Protein AF-A0A6H0Y3T0-F1 (afdb_monomer)

Mean predicted aligned error: 6.56 Å

pLDDT: mean 87.72, std 12.82, range [48.19,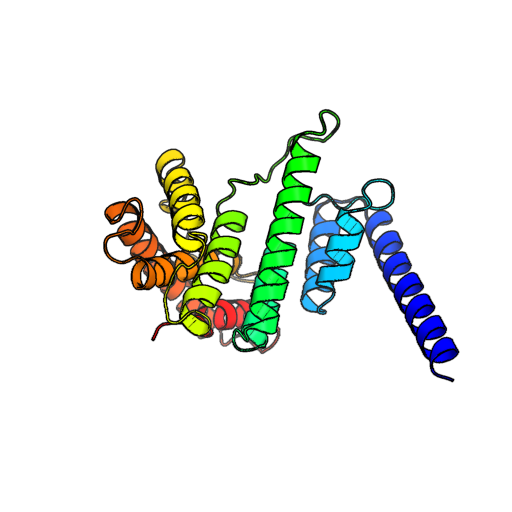 98.62]

InterPro domains:
  IPR059549 Mitochondrial ribosomal protein mS27 [PF28374] (29-244)

Foldseek 3Di:
DVVVVVVVVVVVVVVVLLVLLVVQVVPLDLVVNLVSLLVCLVVVNLVSLLVLLVCVVRHVDHCLPPSNVLSSLLSLQVQCLVVLNDLVSLVVSLVVLVSSLVSQVVLVVPPPDDPGPDHSLDLQSLLSNLLSQLSCCVPPVVLENPPCSNQVSQQSNLVSCVVPVCLVVQDLAQDPDDARSSLSRLLSNLLSLLSSCSSCVVPRPPVVSSVVSNVSSVVSLVSHLVVLVVVVDDPPGNSVSSNSSNVSRDDD

Sequence (252 aa):
MAAVVAAKEVAAKSTKLQVLIDTLNYWSRPARIDQHVRKAVEQGQLDDVITCIHQPKRSTISIASQGVLKHTLRGLRTYPQRQKWSETSVNKALERSRTIATLLQAQQQDRKSKPIKADTESPELLGTYLELAAVNAYKHQDGKDVDRKVESAAARLLSGFEREGHWMKVEWQAPEAGQVDVVLEHVPAWHGLSLAQKILGKQMPQPELARNVIATYDTGLRQVIDQVKAKQPKEGSYGFEAVRAYDDCIRD

Nearest PDB structures (foldseek):
  6ywy-assembly1_WW  TM=6.327E-01  e=4.103E-04  Neurospora crassa
  6yxx-assembly1_EN  TM=3.058E-01  e=1.217E-01  Trypanosoma brucei brucei
  6k7p-assembly1_A-2  TM=2.222E-01  e=2.286E+00  Homo sapiens
  3cwg-assembly2_B  TM=2.857E-01  e=4.758E+00  unclassified

Organism: NCBI:txid286661

Structure (mmCIF, N/CA/C/O backbone):
data_AF-A0A6H0Y3T0-F1
#
_entry.id   AF-A0A6H0Y3T0-F1
#
loop_
_atom_site.group_PDB
_atom_site.id
_atom_site.type_symbol
_atom_site.label_atom_id
_atom_site.label_alt_id
_atom_site.label_comp_id
_atom_site.label_asym_id
_atom_site.label_entity_id
_atom_site.label_seq_id
_atom_site.pdbx_PDB_ins_code
_atom_site.Cartn_x
_atom_site.Cartn_y
_atom_site.Cartn_z
_atom_site.occupancy
_atom_site.B_iso_or_equiv
_atom_site.auth_seq_id
_atom_site.auth_comp_id
_atom_site.auth_asym_id
_atom_site.auth_atom_id
_atom_site.pdbx_PDB_model_num
ATOM 1 N N . MET A 1 1 ? 30.342 -23.228 15.573 1.00 55.19 1 MET A N 1
ATOM 2 C CA . MET A 1 1 ? 29.672 -23.374 14.256 1.00 55.19 1 MET A CA 1
ATOM 3 C C . MET A 1 1 ? 28.677 -22.251 13.956 1.00 55.19 1 MET A C 1
ATOM 5 O O . MET A 1 1 ? 28.815 -21.657 12.897 1.00 55.19 1 MET A O 1
ATOM 9 N N . ALA A 1 2 ? 27.755 -21.887 14.858 1.00 53.19 2 ALA A N 1
ATOM 10 C CA . ALA A 1 2 ? 26.759 -20.826 14.612 1.00 53.19 2 ALA A CA 1
ATOM 11 C C . ALA A 1 2 ? 27.352 -19.451 14.220 1.00 53.19 2 ALA A C 1
ATOM 13 O O . ALA A 1 2 ? 26.885 -18.831 13.271 1.00 53.19 2 ALA A O 1
ATOM 14 N N . ALA A 1 3 ? 28.439 -19.012 14.868 1.00 50.81 3 ALA A N 1
ATOM 15 C CA . ALA A 1 3 ? 29.091 -17.731 14.560 1.00 50.81 3 ALA A CA 1
ATOM 16 C C . ALA A 1 3 ? 29.732 -17.675 13.155 1.00 50.81 3 ALA A C 1
ATOM 18 O O . ALA A 1 3 ? 29.707 -16.639 12.500 1.00 50.81 3 ALA A O 1
ATOM 19 N N . VAL A 1 4 ? 30.264 -18.799 12.660 1.00 55.72 4 VAL A N 1
ATOM 20 C CA . VAL A 1 4 ? 30.878 -18.890 11.320 1.00 55.72 4 VAL A CA 1
ATOM 21 C C . VAL A 1 4 ? 29.806 -18.920 10.228 1.00 55.72 4 VAL A C 1
ATOM 23 O O . VAL A 1 4 ? 29.997 -18.347 9.158 1.00 55.72 4 VAL A O 1
ATOM 26 N N . VAL A 1 5 ? 28.663 -19.554 10.505 1.00 60.03 5 VAL A N 1
ATOM 27 C CA . VAL A 1 5 ? 27.496 -19.549 9.610 1.00 60.03 5 VAL A CA 1
ATOM 28 C C . VAL A 1 5 ? 26.903 -18.141 9.524 1.00 60.03 5 VAL A C 1
ATOM 30 O O . VAL A 1 5 ? 26.735 -17.632 8.420 1.00 60.03 5 VAL A O 1
ATOM 33 N N . ALA A 1 6 ? 26.711 -17.469 10.663 1.00 49.31 6 ALA A N 1
ATOM 34 C CA . ALA A 1 6 ? 26.239 -16.086 10.705 1.00 49.31 6 ALA A CA 1
ATOM 35 C C . ALA A 1 6 ? 27.187 -15.124 9.963 1.00 49.31 6 ALA A C 1
ATOM 37 O O . ALA A 1 6 ? 26.735 -14.301 9.173 1.00 49.31 6 ALA A O 1
ATOM 38 N N . ALA A 1 7 ? 28.507 -15.265 10.136 1.00 48.19 7 ALA A N 1
ATOM 39 C CA . ALA A 1 7 ? 29.491 -14.435 9.439 1.00 48.19 7 ALA A CA 1
ATOM 40 C C . ALA A 1 7 ? 29.475 -14.638 7.912 1.00 48.19 7 ALA A C 1
ATOM 42 O O . ALA A 1 7 ? 29.547 -13.666 7.159 1.00 48.19 7 ALA A O 1
ATOM 43 N N . LYS A 1 8 ? 29.329 -15.884 7.438 1.00 51.56 8 LYS A N 1
ATOM 44 C CA . LYS A 1 8 ? 29.189 -16.183 6.001 1.00 51.56 8 LYS A CA 1
ATOM 45 C C . LYS A 1 8 ? 27.888 -15.627 5.422 1.00 51.56 8 LYS A C 1
ATOM 47 O O . LYS A 1 8 ? 27.893 -15.108 4.308 1.00 51.56 8 LYS A O 1
ATOM 52 N N . GLU A 1 9 ? 26.795 -15.694 6.175 1.00 50.91 9 GLU A N 1
ATOM 53 C CA . GLU A 1 9 ? 25.496 -15.164 5.753 1.00 50.91 9 GLU A CA 1
ATOM 54 C C . GLU A 1 9 ? 25.498 -13.627 5.678 1.00 50.91 9 GLU A C 1
ATOM 56 O O . GLU A 1 9 ? 24.962 -13.046 4.733 1.00 50.91 9 GLU A O 1
ATOM 61 N N . VAL A 1 10 ? 26.166 -12.960 6.626 1.00 59.41 10 VAL A N 1
ATOM 62 C CA . VAL A 1 10 ? 26.376 -11.503 6.616 1.00 59.41 10 VAL A CA 1
ATOM 63 C C . VAL A 1 10 ? 27.253 -11.078 5.435 1.00 59.41 10 VAL A C 1
ATOM 65 O O . VAL A 1 10 ? 26.909 -10.127 4.733 1.00 59.41 10 VAL A O 1
ATOM 68 N N . ALA A 1 11 ? 28.345 -11.799 5.165 1.00 49.06 11 ALA A N 1
ATOM 69 C CA . ALA A 1 11 ? 29.214 -11.519 4.023 1.00 49.06 11 ALA A CA 1
ATOM 70 C C . ALA A 1 11 ? 28.470 -11.675 2.685 1.00 49.06 11 ALA A C 1
ATOM 72 O O . ALA A 1 11 ? 28.535 -10.783 1.844 1.00 49.06 11 ALA A O 1
ATOM 73 N N . ALA A 1 12 ? 27.685 -12.745 2.518 1.00 60.12 12 ALA A N 1
ATOM 74 C CA . ALA A 1 12 ? 26.890 -12.973 1.311 1.00 60.12 12 ALA A CA 1
ATOM 75 C C . ALA A 1 12 ? 25.807 -11.897 1.097 1.00 60.12 12 ALA A C 1
ATOM 77 O O . ALA A 1 12 ? 25.620 -11.423 -0.026 1.00 60.12 12 ALA A O 1
ATOM 78 N N . LYS A 1 13 ? 25.124 -11.465 2.169 1.00 62.09 13 LYS A N 1
ATOM 79 C CA . LYS A 1 13 ? 24.162 -10.347 2.122 1.00 62.09 13 LYS A CA 1
ATOM 80 C C . LYS A 1 13 ? 24.843 -9.033 1.728 1.00 62.09 13 LYS A C 1
ATOM 82 O O . LYS A 1 13 ? 24.326 -8.319 0.872 1.00 62.09 13 LYS A O 1
ATOM 87 N N . SER A 1 14 ? 26.022 -8.755 2.287 1.00 67.50 14 SER A N 1
ATOM 88 C CA . SER A 1 14 ? 26.827 -7.571 1.957 1.00 67.50 14 SER A CA 1
ATOM 89 C C . SER A 1 14 ? 27.240 -7.550 0.480 1.00 67.50 14 SER A C 1
ATOM 91 O O . SER A 1 14 ? 27.043 -6.546 -0.204 1.00 67.50 14 SER A O 1
ATOM 93 N N . THR A 1 15 ? 27.710 -8.680 -0.061 1.00 76.50 15 THR A N 1
ATOM 94 C CA . THR A 1 15 ? 28.051 -8.803 -1.486 1.00 76.50 15 THR A CA 1
ATOM 95 C C . THR A 1 15 ? 26.830 -8.594 -2.382 1.00 76.50 15 THR A C 1
ATOM 97 O O . THR A 1 15 ? 26.919 -7.872 -3.370 1.00 76.50 15 THR A O 1
ATOM 100 N N . LYS A 1 16 ? 25.668 -9.162 -2.034 1.00 74.62 16 LYS A N 1
ATOM 101 C CA . LYS A 1 16 ? 24.440 -9.012 -2.833 1.00 74.62 16 LYS A CA 1
ATOM 102 C C . LYS A 1 16 ? 23.936 -7.565 -2.866 1.00 74.62 16 LYS A C 1
ATOM 104 O O . LYS A 1 16 ? 23.549 -7.081 -3.929 1.00 74.62 16 LYS A O 1
ATOM 109 N N . LEU A 1 17 ? 23.975 -6.872 -1.726 1.00 73.31 17 LEU A N 1
ATOM 110 C CA . LEU A 1 17 ? 23.617 -5.456 -1.635 1.00 73.31 17 LEU A CA 1
ATOM 111 C C . LEU A 1 17 ? 24.583 -4.584 -2.446 1.00 73.31 17 LEU A C 1
ATOM 113 O O . LEU A 1 17 ? 24.137 -3.698 -3.170 1.00 73.31 17 LEU A O 1
ATOM 117 N N . GLN A 1 18 ? 25.888 -4.864 -2.383 1.00 74.19 18 GLN A N 1
ATOM 118 C CA . GLN A 1 18 ? 26.885 -4.132 -3.164 1.00 74.19 18 GLN A CA 1
ATOM 119 C C . GLN A 1 18 ? 26.672 -4.317 -4.672 1.00 74.19 18 GLN A C 1
ATOM 121 O O . GLN A 1 18 ? 26.651 -3.336 -5.406 1.00 74.19 18 GLN A O 1
ATOM 126 N N . VAL A 1 19 ? 26.401 -5.546 -5.127 1.00 75.31 19 VAL A N 1
ATOM 127 C CA . VAL A 1 19 ? 26.071 -5.833 -6.536 1.00 75.31 19 VAL A CA 1
ATOM 128 C C . VAL A 1 19 ? 24.821 -5.070 -6.983 1.00 75.31 19 VAL A C 1
ATOM 130 O O . VAL A 1 19 ? 24.790 -4.534 -8.093 1.00 75.31 19 VAL A O 1
ATOM 133 N N . LEU A 1 20 ? 23.794 -4.992 -6.129 1.00 70.50 20 LEU A N 1
ATOM 134 C CA . LEU A 1 20 ? 22.593 -4.209 -6.411 1.00 70.50 20 LEU A CA 1
ATOM 135 C C . LEU A 1 20 ? 22.942 -2.720 -6.561 1.00 70.50 20 LEU A C 1
ATOM 137 O O . LEU A 1 20 ? 22.564 -2.116 -7.562 1.00 70.50 20 LEU A O 1
ATOM 141 N N . ILE A 1 21 ? 23.701 -2.150 -5.620 1.00 72.12 21 ILE A N 1
ATOM 142 C CA . ILE A 1 21 ? 24.157 -0.751 -5.653 1.00 72.12 21 ILE 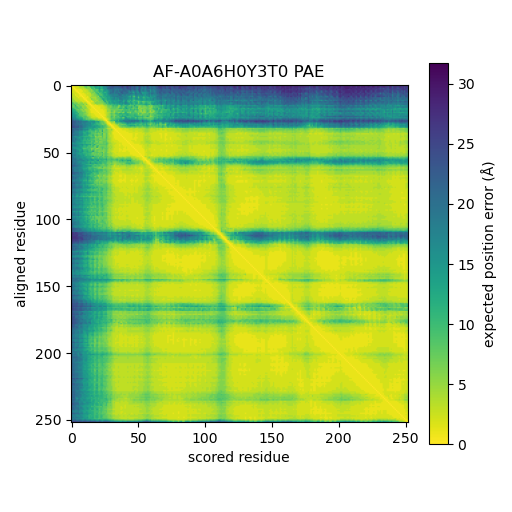A CA 1
ATOM 143 C C . ILE A 1 21 ? 24.965 -0.455 -6.924 1.00 72.12 21 ILE A C 1
ATOM 145 O O . ILE A 1 21 ? 24.667 0.511 -7.626 1.00 72.12 21 ILE A O 1
ATOM 149 N N . ASP A 1 22 ? 25.943 -1.297 -7.256 1.00 73.31 22 ASP A N 1
ATOM 150 C CA . ASP A 1 22 ? 26.811 -1.113 -8.422 1.00 73.31 22 ASP A CA 1
ATOM 151 C C . ASP A 1 22 ? 26.009 -1.187 -9.726 1.00 73.31 22 ASP A C 1
ATOM 153 O O . ASP A 1 22 ? 26.170 -0.344 -10.611 1.00 73.31 22 ASP A O 1
ATOM 157 N N . THR A 1 23 ? 25.073 -2.139 -9.813 1.00 67.75 23 THR A N 1
ATOM 158 C CA . THR A 1 23 ? 24.158 -2.261 -10.955 1.00 67.75 23 THR A CA 1
ATOM 159 C C . THR A 1 23 ? 23.307 -1.002 -11.100 1.00 67.75 23 THR A C 1
ATOM 161 O O . THR A 1 23 ? 23.196 -0.453 -12.192 1.00 67.75 23 THR A O 1
ATOM 164 N N . LEU A 1 24 ? 22.724 -0.505 -10.010 1.00 66.25 24 LEU A N 1
ATOM 165 C CA . LEU A 1 24 ? 21.867 0.681 -10.034 1.00 66.25 24 LEU A CA 1
ATOM 166 C C . LEU A 1 24 ? 22.638 1.950 -10.414 1.00 66.25 24 LEU A C 1
ATOM 168 O O . LEU A 1 24 ? 22.141 2.757 -11.196 1.00 66.25 24 LEU A O 1
ATOM 172 N N . ASN A 1 25 ? 23.862 2.107 -9.908 1.00 67.69 25 ASN A N 1
ATOM 173 C CA . ASN A 1 25 ? 24.706 3.267 -10.185 1.00 67.69 25 ASN A CA 1
ATOM 174 C C . ASN A 1 25 ? 25.255 3.288 -11.613 1.00 67.69 25 ASN A C 1
ATOM 176 O O . ASN A 1 25 ? 25.376 4.362 -12.203 1.00 67.69 25 ASN A O 1
ATOM 180 N N . TYR A 1 26 ? 25.561 2.121 -12.186 1.00 61.47 26 TYR A N 1
ATOM 181 C CA . TYR A 1 26 ? 26.040 2.012 -13.564 1.00 61.47 26 TYR A CA 1
ATOM 182 C C . TYR A 1 26 ? 24.995 2.509 -14.584 1.00 61.47 26 TYR A C 1
ATOM 184 O O . TYR A 1 26 ? 25.339 3.033 -15.645 1.00 61.47 26 TYR A O 1
ATOM 192 N N . TRP A 1 27 ? 23.702 2.424 -14.255 1.00 54.06 27 TRP A N 1
ATOM 193 C CA . TRP A 1 27 ? 22.603 2.817 -15.136 1.00 54.06 27 TRP A CA 1
ATOM 194 C C . TRP A 1 27 ? 21.937 4.127 -14.686 1.00 54.06 27 TRP A C 1
ATOM 196 O O . TRP A 1 27 ? 20.775 4.149 -14.297 1.00 54.06 27 TRP A O 1
ATOM 206 N N . SER A 1 28 ? 22.638 5.253 -14.831 1.00 57.25 28 SER A N 1
ATOM 207 C CA . SER A 1 28 ? 22.212 6.604 -14.403 1.00 57.25 28 SER A CA 1
ATOM 208 C C . SER A 1 28 ? 20.956 7.197 -15.083 1.00 57.25 28 SER A C 1
ATOM 210 O O . SER A 1 28 ? 20.621 8.364 -14.864 1.00 57.25 28 SER A O 1
ATOM 212 N N . ARG A 1 29 ? 20.225 6.433 -15.911 1.00 63.41 29 ARG A N 1
ATOM 213 C CA . ARG A 1 29 ? 18.970 6.891 -16.535 1.00 63.41 29 ARG A CA 1
ATOM 214 C C . ARG A 1 29 ? 17.773 6.566 -15.624 1.00 63.41 29 ARG A C 1
ATOM 216 O O . ARG A 1 29 ? 17.563 5.384 -15.353 1.00 63.41 29 ARG A O 1
ATOM 223 N N . PRO A 1 30 ? 16.921 7.543 -15.250 1.00 60.97 30 PRO A N 1
ATOM 224 C CA . PRO A 1 30 ? 15.793 7.336 -14.329 1.00 60.97 30 PRO A CA 1
ATOM 225 C C . PRO A 1 30 ? 14.871 6.162 -14.696 1.00 60.97 30 PRO A C 1
ATOM 227 O O . PRO A 1 30 ? 14.608 5.302 -13.864 1.00 60.97 30 PRO A O 1
ATOM 230 N N . ALA A 1 31 ? 14.494 6.042 -15.975 1.00 63.81 31 ALA A N 1
ATOM 231 C CA . ALA A 1 31 ? 13.644 4.948 -16.456 1.00 63.81 31 ALA A CA 1
ATOM 232 C C . ALA A 1 31 ? 14.266 3.549 -16.272 1.00 63.81 31 ALA A C 1
ATOM 234 O O . ALA A 1 31 ? 13.550 2.553 -16.196 1.00 63.81 31 ALA A O 1
ATOM 235 N N . ARG A 1 32 ? 15.602 3.447 -16.205 1.00 77.19 32 ARG A N 1
ATOM 236 C CA . ARG A 1 32 ? 16.282 2.181 -15.904 1.00 77.19 32 ARG A CA 1
ATOM 237 C C . ARG A 1 32 ? 16.286 1.907 -14.404 1.00 77.19 32 ARG A C 1
ATOM 239 O O . ARG A 1 32 ? 16.095 0.755 -14.035 1.00 77.19 32 ARG A O 1
ATOM 246 N N . ILE A 1 33 ? 16.430 2.924 -13.555 1.00 81.56 33 ILE A N 1
ATOM 247 C CA . ILE A 1 33 ? 16.375 2.770 -12.092 1.00 81.56 33 ILE A CA 1
ATOM 248 C C . ILE A 1 33 ? 15.009 2.222 -11.660 1.00 81.56 33 ILE A C 1
ATOM 250 O O . ILE A 1 33 ? 14.961 1.212 -10.959 1.00 81.56 33 ILE A O 1
ATOM 254 N N . ASP A 1 34 ? 13.913 2.801 -12.157 1.00 84.38 34 ASP A N 1
ATOM 255 C CA . ASP A 1 34 ? 12.551 2.359 -11.821 1.00 84.38 34 ASP A CA 1
ATOM 256 C C . ASP A 1 34 ? 12.333 0.872 -12.169 1.00 84.38 34 ASP A C 1
ATOM 258 O O . ASP A 1 34 ? 11.816 0.096 -11.364 1.00 84.38 34 ASP A O 1
ATOM 262 N N . GLN A 1 35 ? 12.816 0.429 -13.337 1.00 84.50 35 GLN A N 1
ATOM 263 C CA . GLN A 1 35 ? 12.732 -0.975 -13.752 1.00 84.50 35 GLN A CA 1
ATOM 264 C C . GLN A 1 35 ? 13.517 -1.925 -12.840 1.00 84.50 35 GLN A C 1
ATOM 266 O O . GLN A 1 35 ? 13.065 -3.047 -12.607 1.00 84.50 35 GLN A O 1
ATOM 271 N N . HIS A 1 36 ? 14.685 -1.512 -12.342 1.00 85.62 36 HIS A N 1
ATOM 272 C CA . HIS A 1 36 ? 15.478 -2.334 -11.425 1.00 85.62 36 HIS A CA 1
ATOM 273 C C . HIS A 1 36 ? 14.830 -2.400 -10.045 1.00 85.62 36 HIS A C 1
ATOM 275 O O . HIS A 1 36 ? 14.735 -3.490 -9.486 1.00 85.62 36 HIS A O 1
ATOM 281 N N . VAL A 1 37 ? 14.312 -1.275 -9.539 1.00 90.25 37 VAL A N 1
ATOM 282 C CA . VAL A 1 37 ? 13.535 -1.244 -8.293 1.00 90.25 37 VAL A CA 1
ATOM 283 C C . VAL A 1 37 ? 12.335 -2.180 -8.398 1.00 90.25 37 VAL A C 1
ATOM 285 O O . VAL A 1 37 ? 12.144 -3.023 -7.526 1.00 90.25 37 VAL A O 1
ATOM 288 N N . ARG A 1 38 ? 11.579 -2.115 -9.500 1.00 90.12 38 ARG A N 1
ATOM 289 C CA . ARG A 1 38 ? 10.461 -3.030 -9.746 1.00 90.12 38 ARG A CA 1
ATOM 290 C C . ARG A 1 38 ? 10.892 -4.495 -9.709 1.00 90.12 38 ARG A C 1
ATOM 292 O O . ARG A 1 38 ? 10.282 -5.278 -8.990 1.00 90.12 38 ARG A O 1
ATOM 299 N N . LYS A 1 39 ? 11.939 -4.865 -10.455 1.00 89.69 39 LYS A N 1
ATOM 300 C CA . LYS A 1 39 ? 12.444 -6.249 -10.496 1.00 89.69 39 LYS A CA 1
ATOM 301 C C . LYS A 1 39 ? 12.912 -6.730 -9.121 1.00 89.69 39 LYS A C 1
ATOM 303 O O . LYS A 1 39 ? 12.582 -7.843 -8.728 1.00 89.69 39 LYS A O 1
ATOM 308 N N . ALA A 1 40 ? 13.638 -5.895 -8.379 1.00 90.06 40 ALA A N 1
ATOM 309 C CA . ALA A 1 40 ? 14.092 -6.214 -7.028 1.00 90.06 40 ALA A CA 1
ATOM 310 C C . ALA A 1 40 ? 12.900 -6.438 -6.081 1.00 90.06 40 ALA A C 1
ATOM 312 O O . ALA A 1 40 ? 12.863 -7.420 -5.339 1.00 90.06 40 ALA A O 1
ATOM 313 N N . VAL A 1 41 ? 11.879 -5.579 -6.153 1.00 91.19 41 VAL A N 1
ATOM 314 C CA . VAL A 1 41 ? 10.637 -5.738 -5.386 1.00 91.19 41 VAL A CA 1
ATOM 315 C C . VAL A 1 41 ? 9.892 -7.022 -5.764 1.00 91.19 41 VAL A C 1
ATOM 317 O O . VAL A 1 41 ? 9.473 -7.760 -4.874 1.00 91.19 41 VAL A O 1
ATOM 320 N N . GLU A 1 42 ? 9.762 -7.331 -7.057 1.00 86.06 42 GLU A N 1
ATOM 321 C CA . GLU A 1 42 ? 9.148 -8.577 -7.545 1.00 86.06 42 GLU A CA 1
ATOM 322 C C . GLU A 1 42 ? 9.882 -9.825 -7.019 1.00 86.06 42 GLU A C 1
ATOM 324 O O . GLU A 1 42 ? 9.247 -10.845 -6.745 1.00 86.06 42 GLU A O 1
ATOM 329 N N . GLN A 1 43 ? 11.196 -9.716 -6.798 1.00 87.69 43 GLN A N 1
ATOM 330 C CA . GLN A 1 43 ? 12.063 -10.743 -6.207 1.00 87.69 43 GLN A CA 1
ATOM 331 C C . GLN A 1 43 ? 12.080 -10.737 -4.665 1.00 87.69 43 GLN A C 1
ATOM 333 O O . GLN A 1 43 ? 12.862 -11.463 -4.053 1.00 87.69 43 GLN A O 1
ATOM 338 N N . GLY A 1 44 ? 11.237 -9.930 -4.013 1.00 87.56 44 GLY A N 1
ATOM 339 C CA . GLY A 1 44 ? 11.133 -9.872 -2.551 1.00 87.56 44 GLY A CA 1
ATOM 340 C C . GLY A 1 44 ? 12.255 -9.090 -1.860 1.00 87.56 44 GLY A C 1
ATOM 341 O O . GLY A 1 44 ? 12.402 -9.180 -0.644 1.00 87.56 44 GLY A O 1
ATOM 342 N N . GLN A 1 45 ? 13.029 -8.296 -2.601 1.00 90.69 45 GLN A N 1
ATOM 343 C CA . GLN A 1 45 ? 14.182 -7.542 -2.095 1.00 90.69 45 GLN A CA 1
ATOM 344 C C . GLN A 1 45 ? 13.834 -6.111 -1.660 1.00 90.69 45 GLN A C 1
ATOM 346 O O . GLN A 1 45 ? 14.628 -5.186 -1.821 1.00 90.69 45 GLN A O 1
ATOM 351 N N . LEU A 1 46 ? 12.636 -5.903 -1.111 1.00 92.00 46 LEU A N 1
ATOM 352 C CA . LEU A 1 46 ? 12.187 -4.574 -0.687 1.00 92.00 46 LEU A CA 1
ATOM 353 C C . LEU A 1 46 ? 13.116 -3.949 0.372 1.00 92.00 46 LEU A C 1
ATOM 355 O O . LEU A 1 46 ? 13.398 -2.757 0.307 1.00 92.00 46 LEU A O 1
ATOM 359 N N . ASP A 1 47 ? 13.621 -4.749 1.315 1.00 90.44 47 ASP A N 1
ATOM 360 C CA . ASP A 1 47 ? 14.537 -4.266 2.361 1.00 90.44 47 ASP A CA 1
ATOM 361 C C . ASP A 1 47 ? 15.878 -3.790 1.773 1.00 90.44 47 ASP A C 1
ATOM 363 O O . ASP A 1 47 ? 16.418 -2.771 2.209 1.00 90.44 47 ASP A O 1
ATOM 367 N N . ASP A 1 48 ? 16.382 -4.471 0.737 1.00 89.44 48 ASP A N 1
ATOM 368 C CA . ASP A 1 48 ? 17.594 -4.056 0.021 1.00 89.44 48 ASP A CA 1
ATOM 369 C C . ASP A 1 48 ? 17.355 -2.713 -0.692 1.00 89.44 48 ASP A C 1
ATOM 371 O O . ASP A 1 48 ? 18.180 -1.806 -0.606 1.00 89.44 48 ASP A O 1
ATOM 375 N N . VAL A 1 49 ? 16.189 -2.539 -1.332 1.00 90.88 49 VAL A N 1
ATOM 376 C CA . VAL A 1 49 ? 15.796 -1.273 -1.978 1.00 90.88 49 VAL A CA 1
ATOM 377 C C . VAL A 1 49 ? 15.721 -0.127 -0.964 1.00 90.88 49 VAL A C 1
ATOM 379 O O . VAL A 1 49 ? 16.302 0.932 -1.202 1.00 90.88 49 VAL A O 1
ATOM 382 N N . ILE A 1 50 ? 15.054 -0.330 0.179 1.00 91.00 50 ILE A N 1
ATOM 383 C CA . ILE A 1 50 ? 14.963 0.673 1.257 1.00 91.00 50 ILE A CA 1
ATOM 384 C C . ILE A 1 50 ? 16.362 1.023 1.783 1.00 91.00 50 ILE A C 1
ATOM 386 O O . ILE A 1 50 ? 16.675 2.196 1.990 1.00 91.00 50 ILE A O 1
ATOM 390 N N . THR A 1 51 ? 17.234 0.024 1.928 1.00 88.81 51 THR A N 1
ATOM 391 C CA . THR A 1 51 ? 18.630 0.230 2.337 1.00 88.81 51 THR A CA 1
ATOM 392 C C . THR A 1 51 ? 19.392 1.084 1.322 1.00 88.81 51 THR A C 1
ATOM 394 O O . THR A 1 51 ? 20.092 2.018 1.715 1.00 88.81 51 THR A O 1
ATOM 397 N N . CYS A 1 52 ? 19.222 0.832 0.021 1.00 86.69 52 CYS A N 1
ATOM 398 C CA . CYS A 1 52 ? 19.817 1.655 -1.032 1.00 86.69 52 CYS A CA 1
ATOM 399 C C . CYS A 1 52 ? 19.309 3.104 -0.991 1.00 86.69 52 CYS A C 1
ATOM 401 O O . CYS A 1 52 ? 20.103 4.026 -1.161 1.00 86.69 52 CYS A O 1
ATOM 403 N N . ILE A 1 53 ? 18.018 3.330 -0.730 1.00 86.75 53 ILE A N 1
ATOM 404 C CA . ILE A 1 53 ? 17.444 4.683 -0.587 1.00 86.75 53 ILE A CA 1
ATOM 405 C C . ILE A 1 53 ? 18.047 5.417 0.623 1.00 86.75 53 ILE A C 1
ATOM 407 O O . ILE A 1 53 ? 18.327 6.613 0.544 1.00 86.75 53 ILE A O 1
ATOM 411 N N . HIS A 1 54 ? 18.296 4.708 1.729 1.00 84.56 54 HIS A N 1
ATOM 412 C CA . HIS A 1 54 ? 18.939 5.258 2.929 1.00 84.56 54 HIS A CA 1
ATOM 413 C C . HIS A 1 54 ? 20.394 5.692 2.719 1.00 84.56 54 HIS A C 1
ATOM 415 O O . HIS A 1 54 ? 20.944 6.409 3.557 1.00 84.56 54 HIS A O 1
ATOM 421 N N . GLN A 1 55 ? 21.033 5.272 1.626 1.00 81.88 55 GLN A N 1
ATOM 422 C CA . GLN A 1 55 ? 22.437 5.549 1.347 1.00 81.88 55 GLN A CA 1
ATOM 423 C C . GLN A 1 55 ? 22.597 6.477 0.130 1.00 81.88 55 GLN A C 1
ATOM 425 O O . GLN A 1 55 ? 23.253 6.093 -0.839 1.00 81.88 55 GLN A O 1
ATOM 430 N N . PRO A 1 56 ? 22.095 7.729 0.159 1.00 67.81 56 PRO A N 1
ATOM 431 C CA . PRO A 1 56 ? 22.120 8.627 -1.003 1.00 67.81 56 PRO A CA 1
ATOM 432 C C . PRO A 1 56 ? 23.541 8.992 -1.462 1.00 67.81 56 PRO A C 1
ATOM 434 O O . PRO A 1 56 ? 23.755 9.370 -2.607 1.00 67.81 56 PRO A O 1
ATOM 437 N N . LYS A 1 57 ? 24.550 8.845 -0.589 1.00 69.81 57 LYS A N 1
ATOM 438 C CA . LYS A 1 57 ? 25.970 9.014 -0.952 1.00 69.81 57 LYS A CA 1
ATOM 439 C C . LYS A 1 57 ? 26.538 7.846 -1.768 1.00 69.81 57 LYS A C 1
ATOM 441 O O . LYS A 1 57 ? 27.601 7.989 -2.358 1.00 69.81 57 LYS A O 1
ATOM 446 N N . ARG A 1 58 ? 25.878 6.686 -1.738 1.00 67.12 58 ARG A N 1
ATOM 447 C CA . ARG A 1 58 ? 26.315 5.440 -2.388 1.00 67.12 58 ARG A CA 1
ATOM 448 C C . ARG A 1 58 ? 25.349 4.954 -3.458 1.00 67.12 58 ARG A C 1
ATOM 450 O O . ARG A 1 58 ? 25.735 4.102 -4.240 1.00 67.12 58 ARG A O 1
ATOM 457 N N . SER A 1 59 ? 24.124 5.461 -3.493 1.00 70.62 59 SER A N 1
ATOM 458 C CA . SER A 1 59 ? 23.064 5.028 -4.394 1.00 70.62 59 SER A CA 1
ATOM 459 C C . SER A 1 59 ? 22.436 6.239 -5.065 1.00 70.62 59 SER A C 1
ATOM 461 O O . SER A 1 59 ? 22.112 7.229 -4.414 1.00 70.62 59 SER A O 1
ATOM 463 N N . THR A 1 60 ? 22.220 6.133 -6.370 1.00 74.62 60 THR A N 1
ATOM 464 C CA . THR A 1 60 ? 21.470 7.124 -7.154 1.00 74.62 60 THR A CA 1
ATOM 465 C C . THR A 1 60 ? 19.948 6.979 -7.017 1.00 74.62 60 THR A C 1
ATOM 467 O O . THR A 1 60 ? 19.205 7.783 -7.582 1.00 74.62 60 THR A O 1
ATOM 470 N N . ILE A 1 61 ? 19.461 5.980 -6.265 1.00 81.38 61 ILE A N 1
ATOM 471 C CA . ILE A 1 61 ? 18.028 5.807 -6.006 1.00 81.38 61 ILE A CA 1
ATOM 472 C C . ILE A 1 61 ? 17.526 6.916 -5.084 1.00 81.38 61 ILE A C 1
ATOM 474 O O . ILE A 1 61 ? 17.967 7.059 -3.946 1.00 81.38 61 ILE A O 1
ATOM 478 N N . SER A 1 62 ? 16.502 7.622 -5.552 1.00 85.62 62 SER A N 1
ATOM 479 C CA . SER A 1 62 ? 15.727 8.565 -4.756 1.00 85.62 62 SER A CA 1
ATOM 480 C C . SER A 1 62 ? 14.279 8.096 -4.670 1.00 85.62 62 SER A C 1
ATOM 482 O O . SER A 1 62 ? 13.653 7.817 -5.693 1.00 85.62 62 SER A O 1
ATOM 484 N N . ILE A 1 63 ? 13.739 8.044 -3.450 1.00 87.94 63 ILE A N 1
ATOM 485 C CA . ILE A 1 63 ? 12.323 7.732 -3.220 1.00 87.94 63 ILE A CA 1
ATOM 486 C C . ILE A 1 63 ? 11.408 8.877 -3.678 1.00 87.94 63 ILE A C 1
ATOM 488 O O . ILE A 1 63 ? 10.228 8.658 -3.908 1.00 87.94 63 ILE A O 1
ATOM 492 N N . ALA A 1 64 ? 11.959 10.077 -3.891 1.00 85.25 64 ALA A N 1
ATOM 493 C CA . ALA A 1 64 ? 11.255 11.203 -4.501 1.00 85.25 64 ALA A CA 1
ATOM 494 C C . ALA A 1 64 ? 10.993 11.023 -6.015 1.00 85.25 64 ALA A C 1
ATOM 496 O O . ALA A 1 64 ? 10.233 11.796 -6.606 1.00 85.25 64 ALA A O 1
ATOM 497 N N . SER A 1 65 ? 11.603 10.014 -6.658 1.00 85.62 65 SER A N 1
ATOM 498 C CA . SER A 1 65 ? 11.206 9.580 -8.003 1.00 85.62 65 SER A CA 1
ATOM 499 C C . SER A 1 65 ? 9.867 8.849 -7.930 1.00 85.62 65 SER A C 1
ATOM 501 O O . SER A 1 65 ? 9.753 7.836 -7.242 1.00 85.62 65 SER A O 1
ATOM 503 N N . GLN A 1 66 ? 8.869 9.320 -8.683 1.00 85.38 66 GLN A N 1
ATOM 504 C CA . GLN A 1 66 ? 7.524 8.734 -8.693 1.00 85.38 66 GLN A CA 1
ATOM 505 C C . GLN A 1 66 ? 7.535 7.238 -9.052 1.00 85.38 66 GLN A C 1
ATOM 507 O O . GLN A 1 66 ? 6.840 6.452 -8.414 1.00 85.38 66 GLN A O 1
ATOM 512 N N . GLY A 1 67 ? 8.367 6.818 -10.014 1.00 87.44 67 GLY A N 1
ATOM 513 C CA . GLY A 1 67 ? 8.494 5.406 -10.392 1.00 87.44 67 GLY A CA 1
ATOM 514 C C . GLY A 1 67 ? 9.088 4.544 -9.272 1.00 87.44 67 GLY A C 1
ATOM 515 O O . GLY A 1 67 ? 8.567 3.466 -8.975 1.00 87.44 67 GLY A O 1
ATOM 516 N N . VAL A 1 68 ? 10.120 5.044 -8.583 1.00 89.88 68 VAL A N 1
ATOM 517 C CA . VAL A 1 68 ? 10.705 4.379 -7.406 1.00 89.88 68 VAL A CA 1
ATOM 518 C C . VAL A 1 68 ? 9.676 4.268 -6.286 1.00 89.88 68 VAL A C 1
ATOM 520 O O . VAL A 1 68 ? 9.507 3.174 -5.744 1.00 89.88 68 VAL A O 1
ATOM 523 N N . LEU A 1 69 ? 8.973 5.356 -5.952 1.00 91.69 69 LEU A N 1
ATOM 524 C CA . LEU A 1 69 ? 7.940 5.346 -4.916 1.00 91.69 69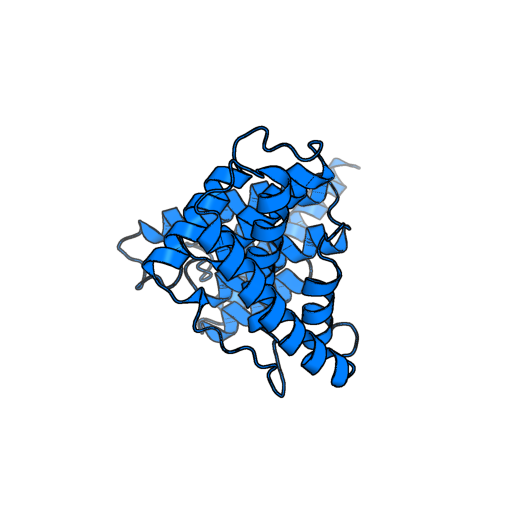 LEU A CA 1
ATOM 525 C C . LEU A 1 69 ? 6.860 4.318 -5.238 1.00 91.69 69 LEU A C 1
ATOM 527 O O . LEU A 1 69 ? 6.639 3.404 -4.448 1.00 91.69 69 LEU A O 1
ATOM 531 N N . LYS A 1 70 ? 6.263 4.399 -6.428 1.00 91.62 70 LYS A N 1
ATOM 532 C CA . LYS A 1 70 ? 5.213 3.486 -6.887 1.00 91.62 70 LYS A CA 1
ATOM 533 C C . LYS A 1 70 ? 5.615 2.019 -6.764 1.00 91.62 70 LYS A C 1
ATOM 535 O O . LYS A 1 70 ? 4.875 1.211 -6.206 1.00 91.62 70 LYS A O 1
ATOM 540 N N . HIS A 1 71 ? 6.798 1.650 -7.251 1.00 92.69 71 HIS A N 1
ATOM 541 C CA . HIS A 1 71 ? 7.257 0.262 -7.173 1.00 92.69 71 HIS A CA 1
ATOM 542 C C . HIS A 1 71 ? 7.570 -0.178 -5.739 1.00 92.69 71 HIS A C 1
ATOM 544 O O . HIS A 1 71 ? 7.287 -1.320 -5.375 1.00 92.69 71 HIS A O 1
ATOM 550 N N . THR A 1 72 ? 8.081 0.727 -4.906 1.00 94.25 72 THR A N 1
ATOM 551 C CA . THR A 1 72 ? 8.331 0.461 -3.484 1.00 94.25 72 THR A CA 1
ATOM 552 C C . THR A 1 72 ? 7.015 0.232 -2.728 1.00 94.25 72 THR A C 1
ATOM 554 O O . THR A 1 72 ? 6.888 -0.763 -2.013 1.00 94.25 72 THR A O 1
ATOM 557 N N . LEU A 1 73 ? 6.004 1.082 -2.944 1.00 94.94 73 LEU A N 1
ATOM 558 C CA . LEU A 1 73 ? 4.662 0.950 -2.359 1.00 94.94 73 LEU A CA 1
ATOM 559 C C . LEU A 1 73 ? 3.960 -0.332 -2.819 1.00 94.94 73 LEU A C 1
ATOM 561 O O . LEU A 1 73 ? 3.409 -1.072 -2.003 1.00 94.94 73 LEU A O 1
ATOM 565 N N . ARG A 1 74 ? 4.073 -0.678 -4.107 1.00 92.75 74 ARG A N 1
ATOM 566 C CA . ARG A 1 74 ? 3.586 -1.968 -4.615 1.00 92.75 74 ARG A CA 1
ATOM 567 C C . ARG A 1 74 ? 4.213 -3.137 -3.855 1.00 92.75 74 ARG A C 1
ATOM 569 O O . ARG A 1 74 ? 3.512 -4.091 -3.518 1.00 92.75 74 ARG A O 1
ATOM 576 N N . GLY A 1 75 ? 5.511 -3.070 -3.567 1.00 93.12 75 GLY A N 1
ATOM 577 C CA . GLY A 1 75 ? 6.215 -4.075 -2.771 1.00 93.12 75 GLY A CA 1
ATOM 578 C C . GLY A 1 75 ? 5.691 -4.200 -1.346 1.00 93.12 75 GLY A C 1
ATOM 579 O O . GLY A 1 75 ? 5.472 -5.319 -0.876 1.00 93.12 75 GLY A O 1
ATOM 580 N N . LEU A 1 76 ? 5.447 -3.061 -0.687 1.00 94.81 76 LEU A N 1
ATOM 581 C CA . LEU A 1 76 ? 4.895 -3.014 0.671 1.00 94.81 76 LEU A CA 1
ATOM 582 C C . LEU A 1 76 ? 3.571 -3.749 0.779 1.00 94.81 76 LEU A C 1
ATOM 584 O O . LEU A 1 76 ? 3.367 -4.471 1.745 1.00 94.81 76 LEU A O 1
ATOM 588 N N . ARG A 1 77 ? 2.700 -3.574 -0.214 1.00 94.56 77 ARG A N 1
ATOM 589 C CA . ARG A 1 77 ? 1.380 -4.198 -0.264 1.00 94.56 77 ARG A CA 1
ATOM 590 C C . ARG A 1 77 ? 1.422 -5.662 -0.696 1.00 94.56 77 ARG A C 1
ATOM 592 O O . ARG A 1 77 ? 0.737 -6.510 -0.130 1.00 94.56 77 ARG A O 1
ATOM 599 N N . THR A 1 78 ? 2.222 -5.968 -1.716 1.00 92.88 78 THR A N 1
ATOM 600 C CA . THR A 1 78 ? 2.229 -7.294 -2.353 1.00 92.88 78 THR A CA 1
ATOM 601 C C . THR A 1 78 ? 2.670 -8.385 -1.381 1.00 92.88 78 THR A C 1
ATOM 603 O O . THR A 1 78 ? 2.131 -9.490 -1.415 1.00 92.88 78 THR A O 1
ATOM 606 N N . TYR A 1 79 ? 3.640 -8.099 -0.507 1.00 92.44 79 TYR A N 1
ATOM 607 C CA . TYR A 1 79 ? 4.138 -9.097 0.436 1.00 92.44 79 TYR A CA 1
ATOM 608 C C . TYR A 1 79 ? 3.074 -9.525 1.470 1.00 92.44 79 TYR A C 1
ATOM 610 O O . TYR A 1 79 ? 2.776 -10.720 1.512 1.00 92.44 79 TYR A O 1
ATOM 618 N N . PRO A 1 80 ? 2.438 -8.618 2.239 1.00 95.31 80 PRO A N 1
ATOM 619 C CA . PRO A 1 80 ? 1.327 -8.969 3.119 1.00 95.31 80 PRO A CA 1
ATOM 620 C C . PRO A 1 80 ? 0.170 -9.643 2.393 1.00 95.31 80 PRO A C 1
ATOM 622 O O . PRO A 1 80 ? -0.329 -10.653 2.879 1.00 95.31 80 PRO A O 1
ATOM 625 N N . GLN A 1 81 ? -0.210 -9.156 1.208 1.00 94.81 81 GLN A N 1
ATOM 626 C CA . GLN A 1 81 ? -1.289 -9.761 0.428 1.00 94.81 81 GLN A CA 1
ATOM 627 C C . GLN A 1 81 ? -0.995 -11.230 0.086 1.00 94.81 81 GLN A C 1
ATOM 629 O O . GLN A 1 81 ? -1.818 -12.102 0.352 1.00 94.81 81 GLN A O 1
ATOM 634 N N . ARG A 1 82 ? 0.216 -11.538 -0.407 1.00 92.44 82 ARG A N 1
ATOM 635 C CA . ARG A 1 82 ? 0.654 -12.925 -0.674 1.00 92.44 82 ARG A CA 1
ATOM 636 C C . ARG A 1 82 ? 0.691 -13.788 0.591 1.00 92.44 82 ARG A C 1
ATOM 638 O O . ARG A 1 82 ? 0.527 -15.000 0.512 1.00 92.44 82 ARG A O 1
ATOM 645 N N . GLN A 1 83 ? 0.879 -13.170 1.754 1.00 95.19 83 GLN A N 1
ATOM 646 C CA . GLN A 1 83 ? 0.805 -13.810 3.070 1.00 95.19 83 GLN A CA 1
ATOM 647 C C . GLN A 1 83 ? -0.612 -13.759 3.671 1.00 95.19 83 GLN A C 1
ATOM 649 O O . GLN A 1 83 ? -0.767 -13.832 4.891 1.00 95.19 83 GLN A O 1
ATOM 654 N N . LYS A 1 84 ? -1.647 -13.597 2.831 1.00 95.94 84 LYS A N 1
ATOM 655 C CA . LYS A 1 84 ? -3.069 -13.529 3.214 1.00 95.94 84 LYS A CA 1
ATOM 656 C C . LYS A 1 84 ? -3.362 -12.502 4.312 1.00 95.94 84 LYS A C 1
ATOM 658 O O . LYS A 1 84 ? -4.259 -12.687 5.143 1.00 95.94 84 LYS A O 1
ATOM 663 N N . TRP A 1 85 ? -2.601 -11.411 4.301 1.00 97.31 85 TRP A N 1
ATOM 664 C CA . TRP A 1 85 ? -2.677 -10.325 5.268 1.00 97.31 85 TRP A CA 1
ATOM 665 C C . TRP A 1 85 ? -2.409 -10.776 6.712 1.00 97.31 85 TRP A C 1
ATOM 667 O O . TRP A 1 85 ? -3.077 -10.316 7.636 1.00 97.31 85 TRP A O 1
ATOM 677 N N . SER A 1 86 ? -1.460 -11.696 6.924 1.00 97.50 86 SER A N 1
ATOM 678 C CA . SER A 1 86 ? -1.049 -12.117 8.274 1.00 97.50 86 SER A CA 1
ATOM 679 C C . SER A 1 86 ? -0.558 -10.938 9.120 1.00 97.50 86 SER A C 1
ATOM 681 O O . SER A 1 86 ? 0.088 -10.026 8.593 1.00 97.50 86 SER A O 1
ATOM 683 N N . GLU A 1 87 ? -0.805 -10.985 10.430 1.00 97.12 87 GLU A N 1
ATOM 684 C CA . GLU A 1 87 ? -0.465 -9.912 11.374 1.00 97.12 87 GLU A CA 1
ATOM 685 C C . GLU A 1 87 ? 1.010 -9.502 11.278 1.00 97.12 87 GLU A C 1
ATOM 687 O O . GLU A 1 87 ? 1.328 -8.333 11.065 1.00 97.12 87 GLU A O 1
ATOM 692 N N . THR A 1 88 ? 1.927 -10.475 11.318 1.00 97.44 88 THR A N 1
ATOM 693 C CA . THR A 1 88 ? 3.371 -10.226 11.202 1.00 97.44 88 THR A CA 1
ATOM 694 C C . THR A 1 88 ? 3.729 -9.500 9.906 1.00 97.44 88 THR A C 1
ATOM 696 O O . THR A 1 88 ? 4.529 -8.564 9.912 1.00 97.44 88 THR A O 1
ATOM 699 N N . SER A 1 89 ? 3.144 -9.916 8.778 1.00 96.94 89 SER A N 1
ATOM 700 C CA . SER A 1 89 ? 3.441 -9.308 7.480 1.00 96.94 89 SER A CA 1
ATOM 701 C C . SER A 1 89 ? 2.910 -7.877 7.375 1.00 96.94 89 SER A C 1
ATOM 703 O O . SER A 1 89 ? 3.622 -7.004 6.875 1.00 96.94 89 SER A O 1
ATOM 705 N N . VAL A 1 90 ? 1.702 -7.627 7.893 1.00 97.81 90 VAL A N 1
ATOM 706 C CA . VAL A 1 90 ? 1.046 -6.314 7.889 1.00 97.81 90 VAL A CA 1
ATOM 707 C C . VAL A 1 90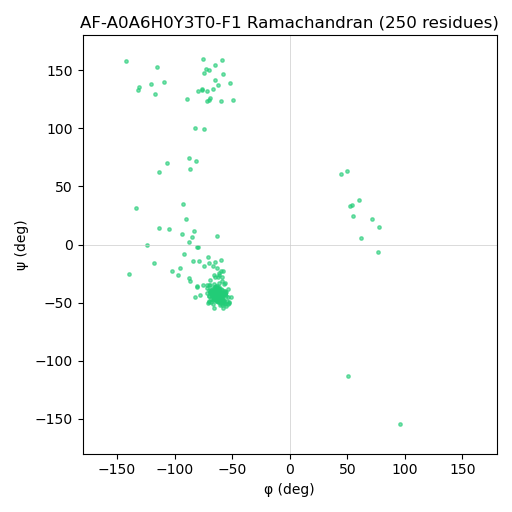 ? 1.788 -5.343 8.803 1.00 97.81 90 VAL A C 1
ATOM 709 O O . VAL A 1 90 ? 2.134 -4.248 8.361 1.00 97.81 90 VAL A O 1
ATOM 712 N N . ASN A 1 91 ? 2.136 -5.758 10.023 1.00 96.75 91 ASN A N 1
ATOM 713 C CA . ASN A 1 91 ? 2.910 -4.935 10.954 1.00 96.75 91 ASN A CA 1
ATOM 714 C C . ASN A 1 91 ? 4.280 -4.560 10.375 1.00 96.75 91 ASN A C 1
ATOM 716 O O . ASN A 1 91 ? 4.649 -3.385 10.371 1.00 96.75 91 ASN A O 1
ATOM 720 N N . LYS A 1 92 ? 4.992 -5.519 9.768 1.00 96.62 92 LYS A N 1
ATOM 721 C CA . LYS A 1 92 ? 6.269 -5.236 9.098 1.00 96.62 92 LYS A CA 1
ATOM 722 C C . LYS A 1 92 ? 6.108 -4.257 7.927 1.00 96.62 92 LYS A C 1
ATOM 724 O O . LYS A 1 92 ? 6.972 -3.412 7.694 1.00 96.62 92 LYS A O 1
ATOM 729 N N . ALA A 1 93 ? 5.025 -4.362 7.158 1.00 97.12 93 ALA A N 1
ATOM 730 C CA . ALA A 1 93 ? 4.743 -3.423 6.074 1.00 97.12 93 ALA A CA 1
ATOM 731 C C . ALA A 1 93 ? 4.398 -2.019 6.597 1.00 97.12 93 ALA A C 1
ATOM 733 O O . ALA A 1 93 ? 4.881 -1.037 6.035 1.00 97.12 93 ALA A O 1
ATOM 734 N N . LEU A 1 94 ? 3.645 -1.911 7.696 1.00 96.69 94 LEU A N 1
ATOM 735 C CA . LEU A 1 94 ? 3.352 -0.638 8.361 1.00 96.69 94 LEU A CA 1
ATOM 736 C C . LEU A 1 94 ? 4.624 0.064 8.847 1.00 96.69 94 LEU A C 1
ATOM 738 O O . LEU A 1 94 ? 4.781 1.265 8.624 1.00 96.69 94 LEU A O 1
ATOM 742 N N . GLU A 1 95 ? 5.546 -0.669 9.470 1.00 95.88 95 GLU A N 1
ATOM 743 C CA . GLU A 1 95 ? 6.847 -0.133 9.887 1.00 95.88 95 GLU A CA 1
ATOM 744 C C . GLU A 1 95 ? 7.633 0.420 8.694 1.00 95.88 95 GLU A C 1
ATOM 746 O O . GLU A 1 95 ? 8.025 1.588 8.692 1.00 95.88 95 GLU A O 1
ATOM 751 N N . ARG A 1 96 ? 7.784 -0.381 7.633 1.00 95.56 96 ARG A N 1
ATOM 752 C CA . ARG A 1 96 ? 8.489 0.039 6.413 1.00 95.56 96 ARG A CA 1
ATOM 753 C C . ARG A 1 96 ? 7.814 1.229 5.726 1.00 95.56 96 ARG A C 1
ATOM 755 O O . ARG A 1 96 ? 8.507 2.099 5.206 1.00 95.56 96 ARG A O 1
ATOM 762 N N . SER A 1 97 ? 6.483 1.301 5.737 1.00 95.25 97 SER A N 1
ATOM 763 C CA . SER A 1 97 ? 5.743 2.445 5.193 1.00 95.25 97 SER A CA 1
ATOM 764 C C . SER A 1 97 ? 6.073 3.740 5.935 1.00 95.25 97 SER A C 1
ATOM 766 O O . SER A 1 97 ? 6.208 4.782 5.294 1.00 95.25 97 SER A O 1
ATOM 768 N N . ARG A 1 98 ? 6.252 3.691 7.263 1.00 93.50 98 ARG A N 1
ATOM 769 C CA . ARG A 1 98 ? 6.706 4.856 8.041 1.00 93.50 98 ARG A CA 1
ATOM 770 C C . ARG A 1 98 ? 8.138 5.234 7.685 1.00 93.50 98 ARG A C 1
ATOM 772 O O . ARG A 1 98 ? 8.40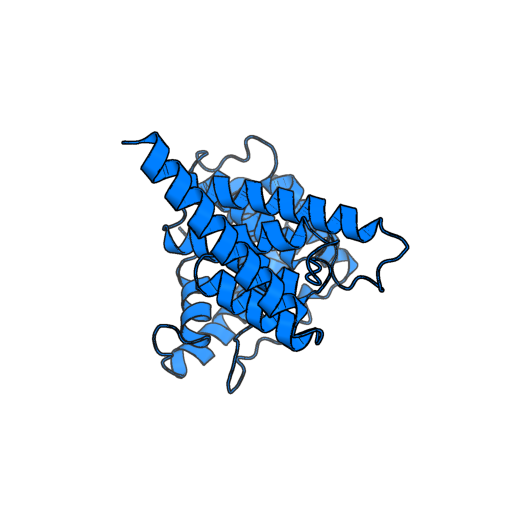2 6.408 7.455 1.00 93.50 98 ARG A O 1
ATOM 779 N N . THR A 1 99 ? 9.036 4.254 7.559 1.00 93.50 99 THR A N 1
ATOM 780 C CA . THR A 1 99 ? 10.413 4.495 7.097 1.00 93.50 99 THR A CA 1
ATOM 781 C C . THR A 1 99 ? 10.437 5.198 5.740 1.00 93.50 99 THR A C 1
ATOM 783 O O . THR A 1 99 ? 11.170 6.167 5.566 1.00 93.50 99 THR A O 1
ATOM 786 N N . ILE A 1 100 ? 9.604 4.764 4.792 1.00 92.94 100 ILE A N 1
ATOM 787 C CA . ILE A 1 100 ? 9.484 5.386 3.466 1.00 92.94 100 ILE A CA 1
ATOM 788 C C . ILE A 1 100 ? 8.973 6.825 3.566 1.00 92.94 100 ILE A C 1
ATOM 790 O O . ILE A 1 100 ? 9.541 7.702 2.919 1.00 92.94 100 ILE A O 1
ATOM 794 N N . ALA A 1 101 ? 7.963 7.091 4.397 1.00 92.25 101 ALA A N 1
ATOM 795 C CA . ALA A 1 101 ? 7.475 8.451 4.621 1.00 92.25 101 ALA A CA 1
ATOM 796 C C . ALA A 1 101 ? 8.567 9.362 5.212 1.00 92.25 101 ALA A C 1
ATOM 798 O O . ALA A 1 101 ? 8.772 10.469 4.719 1.00 92.25 101 ALA A O 1
ATOM 799 N N . THR A 1 102 ? 9.330 8.880 6.201 1.00 92.00 102 THR A N 1
ATOM 800 C CA . THR A 1 102 ? 10.471 9.613 6.776 1.00 92.00 102 THR A CA 1
ATOM 801 C C . THR A 1 102 ? 11.562 9.881 5.739 1.00 92.00 102 THR A C 1
ATOM 803 O O . THR A 1 102 ? 12.096 10.986 5.673 1.00 92.00 102 THR A O 1
ATOM 806 N N . LEU A 1 103 ? 11.889 8.890 4.905 1.00 90.38 103 LEU A N 1
ATOM 807 C CA . LEU A 1 103 ? 12.861 9.038 3.821 1.00 90.38 103 LEU A CA 1
ATOM 808 C C . LEU A 1 103 ? 12.412 10.073 2.789 1.00 90.38 103 LEU A C 1
ATOM 810 O O . LEU A 1 103 ? 13.219 10.896 2.359 1.00 90.38 103 LEU A O 1
ATOM 814 N N . LEU A 1 104 ? 11.136 10.040 2.406 1.00 89.88 104 LEU A N 1
ATOM 815 C CA . LEU A 1 104 ? 10.564 10.989 1.461 1.00 89.88 104 LEU A CA 1
ATOM 816 C C . LEU A 1 104 ? 10.604 12.410 2.030 1.00 89.88 104 LEU A C 1
ATOM 818 O O . LEU A 1 104 ? 11.107 13.310 1.364 1.00 89.88 104 LEU A O 1
ATOM 822 N N . GLN A 1 105 ? 10.191 12.589 3.287 1.00 88.94 105 GLN A N 1
ATOM 823 C CA . GLN A 1 105 ? 10.251 13.875 3.982 1.00 88.94 105 GLN A CA 1
ATOM 824 C C . GLN A 1 105 ? 11.685 14.421 4.079 1.00 88.94 105 GLN A C 1
ATOM 826 O O . GLN A 1 105 ? 11.925 15.597 3.812 1.00 88.94 105 GLN A O 1
ATOM 831 N N . ALA A 1 106 ? 12.659 13.574 4.423 1.00 86.69 106 ALA A N 1
ATOM 832 C CA . ALA A 1 106 ? 14.060 13.981 4.496 1.00 86.69 106 ALA A CA 1
ATOM 833 C C . ALA A 1 106 ? 14.599 14.424 3.125 1.00 86.69 106 ALA A C 1
ATOM 835 O O . ALA A 1 106 ? 15.311 15.422 3.033 1.00 86.69 106 ALA A O 1
ATOM 836 N N . GLN A 1 107 ? 14.230 13.716 2.051 1.00 83.88 107 GLN A N 1
ATOM 837 C CA . GLN A 1 107 ? 14.614 14.098 0.690 1.00 83.88 107 GLN A CA 1
ATOM 838 C C . GLN A 1 107 ? 13.910 15.383 0.226 1.00 83.88 107 GLN A C 1
ATOM 840 O O . GLN A 1 107 ? 14.516 16.157 -0.505 1.00 83.88 107 GLN A O 1
ATOM 845 N N . GLN A 1 108 ? 12.694 15.663 0.706 1.00 80.94 108 GLN A N 1
ATOM 846 C CA . GLN A 1 108 ? 11.988 16.929 0.464 1.00 80.94 108 GLN A CA 1
ATOM 847 C C . GLN A 1 108 ? 12.637 18.159 1.057 1.00 80.94 108 GLN A C 1
ATOM 849 O O . GLN A 1 108 ? 12.611 19.233 0.458 1.00 80.94 108 GLN A O 1
ATOM 854 N N . GLN A 1 109 ? 13.227 18.008 2.232 1.00 78.25 109 GLN A N 1
ATOM 855 C CA . GLN A 1 109 ? 13.882 19.111 2.917 1.00 78.25 109 GLN A CA 1
ATOM 856 C C . GLN A 1 109 ? 15.279 19.405 2.352 1.00 78.25 109 GLN A C 1
ATOM 858 O O . GLN A 1 109 ? 15.838 20.473 2.621 1.00 78.25 109 GLN A O 1
ATOM 863 N N . ASP A 1 110 ? 15.846 18.501 1.548 1.00 76.25 110 ASP A N 1
ATOM 864 C CA . ASP A 1 110 ? 17.135 18.718 0.902 1.00 76.25 110 ASP A CA 1
ATOM 865 C C . ASP A 1 110 ? 17.010 19.718 -0.258 1.00 76.25 110 ASP A C 1
ATOM 867 O O . ASP A 1 110 ? 16.646 19.374 -1.384 1.00 76.25 110 ASP A O 1
ATOM 871 N N . ARG A 1 111 ? 17.379 20.976 0.012 1.00 55.41 111 ARG A N 1
ATOM 872 C CA . ARG A 1 111 ? 17.368 22.098 -0.948 1.00 55.41 111 ARG A CA 1
ATOM 873 C C . ARG A 1 111 ? 18.252 21.885 -2.185 1.00 55.41 111 ARG A C 1
ATOM 875 O O . ARG A 1 111 ? 18.150 22.667 -3.125 1.00 55.41 111 ARG A O 1
ATOM 882 N N . LYS A 1 112 ? 19.149 20.889 -2.186 1.00 61.25 112 LYS A N 1
ATOM 883 C CA . LYS A 1 112 ? 20.004 20.555 -3.342 1.00 61.25 112 LYS A CA 1
ATOM 884 C C . LYS A 1 112 ? 19.380 19.507 -4.264 1.00 61.25 112 LYS A C 1
ATOM 886 O O . LYS A 1 112 ? 19.936 19.231 -5.330 1.00 61.25 112 LYS A O 1
ATOM 891 N N . SER A 1 113 ? 18.262 18.905 -3.865 1.00 57.44 113 SER A N 1
ATOM 892 C CA . SER A 1 113 ? 17.567 17.909 -4.670 1.00 57.44 113 SER A CA 1
ATOM 893 C C . SER A 1 113 ? 16.823 18.564 -5.845 1.00 57.44 113 SER A C 1
ATOM 895 O O . SER A 1 113 ? 16.393 19.717 -5.791 1.00 57.44 113 SER A O 1
ATOM 897 N N . LYS A 1 114 ? 16.727 17.839 -6.967 1.00 57.22 114 LYS A N 1
ATOM 898 C CA . LYS A 1 114 ? 15.913 18.237 -8.131 1.00 57.22 114 LYS A CA 1
ATOM 899 C C . LYS A 1 114 ? 14.444 18.401 -7.710 1.00 57.22 114 LYS A C 1
ATOM 901 O O . LYS A 1 114 ? 14.057 17.776 -6.726 1.00 57.22 114 LYS A O 1
ATOM 906 N N . PRO A 1 115 ? 13.612 19.156 -8.461 1.00 58.12 115 PRO A N 1
ATOM 907 C CA . PRO A 1 115 ? 12.192 19.285 -8.150 1.00 58.12 115 PRO A CA 1
ATOM 908 C C . PRO A 1 115 ? 11.563 17.911 -7.925 1.00 58.12 115 PRO A C 1
ATOM 910 O O . PRO A 1 115 ? 11.674 17.004 -8.758 1.00 58.12 115 PRO A O 1
ATOM 913 N N . ILE A 1 116 ? 10.960 17.769 -6.754 1.00 62.69 116 ILE A N 1
ATOM 914 C CA . ILE A 1 116 ? 10.407 16.518 -6.265 1.00 62.69 116 ILE A CA 1
ATOM 915 C C . ILE A 1 116 ? 9.056 16.298 -6.912 1.00 62.69 116 ILE A C 1
ATOM 917 O O . ILE A 1 116 ? 8.228 17.202 -6.965 1.00 62.69 116 ILE A O 1
ATOM 921 N N . LYS A 1 117 ? 8.856 15.087 -7.427 1.00 70.75 117 LYS A N 1
ATOM 922 C CA . LYS A 1 117 ? 7.608 14.703 -8.090 1.00 70.75 117 LYS A CA 1
ATOM 923 C C . LYS A 1 117 ? 6.629 14.000 -7.155 1.00 70.75 117 LYS A C 1
ATOM 925 O O . LYS A 1 117 ? 5.453 13.938 -7.479 1.00 70.75 117 LYS A O 1
ATOM 930 N N . ALA A 1 118 ? 7.109 13.459 -6.037 1.00 75.69 118 ALA A N 1
ATOM 931 C CA . ALA A 1 118 ? 6.309 12.685 -5.099 1.00 75.69 118 ALA A CA 1
ATOM 932 C C . ALA A 1 118 ? 6.299 13.309 -3.699 1.00 75.69 118 ALA A C 1
ATOM 934 O O . ALA A 1 118 ? 7.341 13.730 -3.196 1.00 75.69 118 ALA A O 1
ATOM 935 N N . ASP A 1 119 ? 5.128 13.326 -3.062 1.00 81.88 119 ASP A N 1
ATOM 936 C CA . ASP A 1 119 ? 4.923 13.950 -1.755 1.00 81.88 119 ASP A CA 1
ATOM 937 C C . ASP A 1 119 ? 4.545 12.953 -0.645 1.00 81.88 119 ASP A C 1
ATOM 939 O O . ASP A 1 119 ? 3.955 11.908 -0.913 1.00 81.88 119 ASP A O 1
ATOM 943 N N . THR A 1 120 ? 4.865 13.259 0.614 1.00 85.00 120 THR A N 1
ATOM 944 C CA . THR A 1 120 ? 4.297 12.605 1.796 1.00 85.00 120 THR A CA 1
ATOM 945 C C . THR A 1 120 ? 2.774 12.706 1.872 1.00 85.00 120 THR A C 1
ATOM 947 O O . THR A 1 120 ? 2.156 11.853 2.504 1.00 85.00 120 THR A O 1
ATOM 950 N N . GLU A 1 121 ? 2.171 13.693 1.201 1.00 86.75 121 GLU A N 1
ATOM 951 C CA . GLU A 1 121 ? 0.717 13.789 1.006 1.00 86.75 121 GLU A CA 1
ATOM 952 C C . GLU A 1 121 ? 0.233 13.166 -0.317 1.00 86.75 121 GLU A C 1
ATOM 954 O O . GLU A 1 121 ? -0.930 13.331 -0.681 1.00 86.75 121 GLU A O 1
ATOM 959 N N . SER A 1 122 ? 1.094 12.447 -1.052 1.00 88.06 122 SER A N 1
ATOM 960 C CA . SER A 1 122 ? 0.674 11.784 -2.293 1.00 88.06 122 SER A CA 1
ATOM 961 C C . SER A 1 122 ? -0.414 10.734 -2.025 1.00 88.06 122 SER A C 1
ATOM 963 O O . SER A 1 122 ? -0.291 9.947 -1.072 1.00 88.06 122 SER A O 1
ATOM 965 N N . PRO A 1 123 ? -1.465 10.670 -2.865 1.00 90.94 123 PRO A N 1
ATOM 966 C CA . PRO A 1 123 ? -2.525 9.680 -2.719 1.00 90.94 123 PRO A CA 1
ATOM 967 C C . PRO A 1 123 ? -2.031 8.233 -2.711 1.00 90.94 123 PRO A C 1
ATOM 969 O O . PRO A 1 123 ? -2.593 7.402 -2.003 1.00 90.94 123 PRO A O 1
ATOM 972 N N . GLU A 1 124 ? -0.968 7.918 -3.449 1.00 91.44 124 GLU A N 1
ATOM 973 C CA . GLU A 1 124 ? -0.399 6.575 -3.526 1.00 91.44 124 GLU A CA 1
ATOM 974 C C . GLU A 1 124 ? 0.197 6.145 -2.181 1.00 91.44 124 GLU A C 1
ATOM 976 O O . GLU A 1 124 ? -0.061 5.032 -1.706 1.00 91.44 124 GLU A O 1
ATOM 981 N N . LEU A 1 125 ? 0.969 7.028 -1.535 1.00 94.31 125 LEU A N 1
ATOM 982 C CA . LEU A 1 125 ? 1.560 6.751 -0.226 1.00 94.31 125 LEU A CA 1
ATOM 983 C C . LEU A 1 125 ? 0.479 6.686 0.854 1.00 94.31 125 LEU A C 1
ATOM 985 O O . LEU A 1 125 ? 0.445 5.722 1.623 1.00 94.31 125 LEU A O 1
ATOM 989 N N . LEU A 1 126 ? -0.408 7.684 0.901 1.00 95.94 126 LEU A N 1
ATOM 990 C CA . LEU A 1 126 ? -1.483 7.742 1.892 1.00 95.94 126 LEU A CA 1
ATOM 991 C C . LEU A 1 126 ? -2.469 6.583 1.727 1.00 95.94 126 LEU A C 1
ATOM 993 O O . LEU A 1 126 ? -2.849 5.970 2.721 1.00 95.94 126 LEU A O 1
ATOM 997 N N . GLY A 1 127 ? -2.829 6.231 0.492 1.00 97.06 127 GLY A N 1
ATOM 998 C CA . GLY A 1 127 ? -3.688 5.093 0.175 1.00 97.06 127 GLY A CA 1
ATOM 999 C C . GLY A 1 127 ? -3.063 3.761 0.580 1.00 97.06 127 GLY A C 1
ATOM 1000 O O . GLY A 1 127 ? -3.730 2.941 1.202 1.00 97.06 127 GLY A O 1
ATOM 1001 N N . THR A 1 128 ? -1.768 3.562 0.313 1.00 97.69 128 THR A N 1
ATOM 1002 C CA . THR A 1 128 ? -1.050 2.348 0.743 1.00 97.69 128 THR A CA 1
ATOM 1003 C C . THR A 1 128 ? -0.960 2.254 2.265 1.00 97.69 128 THR A C 1
ATOM 1005 O O . THR A 1 128 ? -1.198 1.191 2.837 1.00 97.69 128 THR A O 1
ATOM 1008 N N . TYR A 1 129 ? -0.647 3.358 2.947 1.00 97.75 129 TYR A N 1
ATOM 1009 C CA . TYR A 1 129 ? -0.604 3.373 4.408 1.00 97.75 129 TYR A CA 1
ATOM 1010 C C . TYR A 1 129 ? -1.988 3.116 5.020 1.00 97.75 129 TYR A C 1
ATOM 1012 O O . TYR A 1 129 ? -2.105 2.306 5.940 1.00 97.75 129 TYR A O 1
ATOM 1020 N N . LEU A 1 130 ? -3.029 3.767 4.489 1.00 98.50 130 LEU A N 1
ATOM 1021 C CA . LEU A 1 130 ? -4.412 3.572 4.915 1.00 98.50 130 LEU A CA 1
ATOM 1022 C C . LEU A 1 130 ? -4.845 2.118 4.734 1.00 98.50 130 LEU A C 1
ATOM 1024 O O . LEU A 1 130 ? -5.414 1.551 5.658 1.00 98.50 130 LEU A O 1
ATOM 1028 N N . GLU A 1 131 ? -4.549 1.503 3.588 1.00 98.56 131 GLU A N 1
ATOM 1029 C CA . GLU A 1 131 ? -4.847 0.092 3.345 1.00 98.56 131 GLU A CA 1
ATOM 1030 C C . GLU A 1 131 ? -4.229 -0.802 4.418 1.00 98.56 131 GLU A C 1
ATOM 1032 O O . GLU A 1 131 ? -4.933 -1.581 5.053 1.00 98.56 131 GLU A O 1
ATOM 1037 N N . LEU A 1 132 ? -2.925 -0.667 4.664 1.00 98.44 132 LEU A N 1
ATOM 1038 C CA . LEU A 1 132 ? -2.225 -1.489 5.649 1.00 98.44 132 LEU A CA 1
ATOM 1039 C C . LEU A 1 132 ? -2.766 -1.265 7.068 1.00 98.44 132 LEU A C 1
ATOM 1041 O O . LEU A 1 132 ? -2.928 -2.225 7.823 1.00 98.44 132 LEU A O 1
ATOM 1045 N N . ALA A 1 133 ? -3.064 -0.015 7.432 1.00 98.44 133 ALA A N 1
ATOM 1046 C CA . ALA A 1 133 ? -3.613 0.325 8.741 1.00 98.44 133 ALA A CA 1
ATOM 1047 C C . ALA A 1 133 ? -5.032 -0.233 8.913 1.00 98.44 133 ALA A C 1
ATOM 1049 O O . ALA A 1 133 ? -5.334 -0.827 9.947 1.00 98.44 133 ALA A O 1
ATOM 1050 N N . ALA A 1 134 ? -5.876 -0.093 7.890 1.00 98.50 134 ALA A N 1
ATOM 1051 C CA . ALA A 1 134 ? -7.248 -0.576 7.903 1.00 98.50 134 ALA A CA 1
ATOM 1052 C C . ALA A 1 134 ? -7.305 -2.108 7.898 1.00 98.50 134 ALA A C 1
ATOM 1054 O O . ALA A 1 134 ? -8.065 -2.685 8.665 1.00 98.50 134 ALA A O 1
ATOM 1055 N N . VAL A 1 135 ? -6.451 -2.784 7.124 1.00 98.38 135 VAL A N 1
ATOM 1056 C CA . VAL A 1 135 ? -6.300 -4.248 7.171 1.00 98.38 135 VAL A CA 1
ATOM 1057 C C . VAL A 1 135 ? -5.898 -4.711 8.571 1.00 98.38 135 VAL A C 1
ATOM 1059 O O . VAL A 1 135 ? -6.457 -5.685 9.073 1.00 98.38 135 VAL A O 1
ATOM 1062 N N . ASN A 1 136 ? -4.948 -4.020 9.212 1.00 98.00 136 ASN A N 1
ATOM 1063 C CA . ASN A 1 136 ? -4.514 -4.366 10.562 1.00 98.00 136 ASN A CA 1
ATOM 1064 C C . ASN A 1 136 ? -5.649 -4.224 11.578 1.00 98.00 136 ASN A C 1
ATOM 1066 O O . ASN A 1 136 ? -5.910 -5.148 12.341 1.00 98.00 136 ASN A O 1
ATOM 1070 N N . ALA A 1 137 ? -6.344 -3.086 11.548 1.00 98.19 137 ALA A N 1
ATOM 1071 C CA . ALA A 1 137 ? -7.484 -2.831 12.416 1.00 98.19 137 ALA A CA 1
ATOM 1072 C C . ALA A 1 137 ? -8.600 -3.867 12.197 1.00 98.19 137 ALA A C 1
ATOM 1074 O O . ALA A 1 137 ? -9.120 -4.440 13.153 1.00 98.19 137 ALA A O 1
ATOM 1075 N N . TYR A 1 138 ? -8.918 -4.162 10.933 1.00 98.06 138 TYR A N 1
ATOM 1076 C CA . TYR A 1 138 ? -9.987 -5.082 10.560 1.00 98.06 138 TYR A CA 1
ATOM 1077 C C . TYR A 1 138 ? -9.705 -6.529 10.970 1.00 98.06 138 TYR A C 1
ATOM 1079 O O . TYR A 1 138 ? -10.546 -7.156 11.606 1.00 98.06 138 TYR A O 1
ATOM 1087 N N . LYS A 1 139 ? -8.527 -7.069 10.627 1.00 96.94 139 LYS A N 1
ATOM 1088 C CA . LYS A 1 139 ? -8.213 -8.489 10.862 1.00 96.94 139 LYS A CA 1
ATOM 1089 C C . LYS A 1 139 ? -7.638 -8.784 12.242 1.00 96.94 139 LYS A C 1
ATOM 1091 O O . LYS A 1 139 ? -7.826 -9.894 12.727 1.00 96.94 139 LYS A O 1
ATOM 1096 N N . HIS A 1 140 ? -6.906 -7.838 12.831 1.00 97.31 140 HIS A N 1
ATOM 1097 C CA . HIS A 1 140 ? -6.024 -8.107 13.976 1.00 97.31 140 HIS A CA 1
ATOM 1098 C C . HIS A 1 140 ? -6.322 -7.229 15.197 1.00 97.31 140 HIS A C 1
ATOM 1100 O O . HIS A 1 140 ? -5.656 -7.363 16.217 1.00 97.31 140 HIS A O 1
ATOM 1106 N N . GLN A 1 141 ? -7.307 -6.326 15.117 1.00 96.12 141 GLN A N 1
ATOM 1107 C CA . GLN A 1 141 ? -7.720 -5.464 16.235 1.00 96.12 141 GLN A CA 1
ATOM 1108 C C . GLN A 1 141 ? -9.246 -5.418 16.402 1.00 96.12 141 GLN A C 1
ATOM 1110 O O . GLN A 1 141 ? -9.803 -4.396 16.799 1.00 96.12 141 GLN A O 1
ATOM 1115 N N . ASP A 1 142 ? -9.933 -6.516 16.074 1.00 94.81 142 ASP A N 1
ATOM 1116 C CA . ASP A 1 142 ? -11.390 -6.666 16.208 1.00 94.81 142 ASP A CA 1
ATOM 1117 C C . ASP A 1 142 ? -12.204 -5.557 15.515 1.00 94.81 142 ASP A C 1
ATOM 1119 O O . ASP A 1 142 ? -13.242 -5.120 16.019 1.00 94.81 142 ASP A O 1
ATOM 1123 N N . GLY A 1 143 ? -11.711 -5.044 14.384 1.00 95.12 143 GLY A N 1
ATOM 1124 C CA . GLY A 1 143 ? -12.363 -3.959 13.652 1.00 95.12 143 GLY A CA 1
ATOM 1125 C C . GLY A 1 143 ? -12.285 -2.597 14.343 1.00 95.12 143 GLY A C 1
ATOM 1126 O O . GLY A 1 143 ? -13.112 -1.736 14.053 1.00 95.12 143 GLY A O 1
ATOM 1127 N N . LYS A 1 144 ? -11.325 -2.381 15.253 1.00 95.94 144 LYS A N 1
ATOM 1128 C CA . LYS A 1 144 ? -11.166 -1.127 16.006 1.00 95.94 144 LYS A CA 1
ATOM 1129 C C . LYS A 1 144 ? -9.931 -0.355 15.566 1.00 95.94 144 LYS A C 1
ATOM 1131 O O . LYS A 1 144 ? -8.855 -0.920 15.402 1.00 95.94 144 LYS A O 1
ATOM 1136 N N . ASP A 1 145 ? -10.063 0.964 15.477 1.00 96.50 145 ASP A N 1
ATOM 1137 C CA . ASP A 1 145 ? -8.935 1.865 15.230 1.00 96.50 145 ASP A CA 1
ATOM 1138 C C . ASP A 1 145 ? -8.253 2.278 16.546 1.00 96.50 145 ASP A C 1
ATOM 1140 O O . ASP A 1 145 ? -8.429 3.392 17.038 1.00 96.50 145 ASP A O 1
ATOM 1144 N N . VAL A 1 146 ? -7.496 1.351 17.146 1.00 90.19 146 VAL A N 1
ATOM 1145 C CA . VAL A 1 146 ? -6.921 1.496 18.503 1.00 90.19 146 VAL A CA 1
ATOM 1146 C C . VAL A 1 146 ? -6.041 2.748 18.655 1.00 90.19 146 VAL A C 1
ATOM 1148 O O . VAL A 1 146 ? -6.062 3.385 19.704 1.00 90.19 146 VAL A O 1
ATOM 1151 N N . ASP A 1 147 ? -5.324 3.139 17.598 1.00 90.56 147 ASP A N 1
ATOM 1152 C CA . ASP A 1 147 ? -4.374 4.264 17.605 1.00 90.56 147 ASP A CA 1
ATOM 1153 C C . ASP A 1 147 ? -4.813 5.445 16.717 1.00 90.56 147 ASP A C 1
ATOM 1155 O O . ASP A 1 147 ? -3.992 6.302 16.380 1.00 90.56 147 ASP A O 1
ATOM 1159 N N . ARG A 1 148 ? -6.078 5.478 16.275 1.00 96.44 148 ARG A N 1
ATOM 1160 C CA . ARG A 1 148 ? -6.605 6.483 15.323 1.00 96.44 148 ARG A CA 1
ATOM 1161 C C . ARG A 1 148 ? -5.818 6.571 14.003 1.00 96.44 148 ARG A C 1
ATOM 1163 O O . ARG A 1 148 ? -5.787 7.609 13.335 1.00 96.44 148 ARG A O 1
ATOM 1170 N N . LYS A 1 149 ? -5.126 5.490 13.627 1.00 96.62 149 LYS A N 1
ATOM 1171 C CA . LYS A 1 149 ? -4.281 5.425 12.424 1.00 96.62 149 LYS A CA 1
ATOM 1172 C C . LYS A 1 149 ? -5.135 5.391 11.167 1.00 96.62 149 LYS A C 1
ATOM 1174 O O . LYS A 1 149 ? -4.743 5.994 10.169 1.00 96.62 149 LYS A O 1
ATOM 1179 N N . VAL A 1 150 ? -6.270 4.696 11.219 1.00 98.38 150 VAL A N 1
ATOM 1180 C CA . VAL A 1 150 ? -7.204 4.585 10.095 1.00 98.38 150 VAL A CA 1
ATOM 1181 C C . VAL A 1 150 ? -7.894 5.926 9.870 1.00 98.38 150 VAL A C 1
ATOM 1183 O O . VAL A 1 150 ? -7.856 6.445 8.756 1.00 98.38 150 VAL A O 1
ATOM 1186 N N . GLU A 1 151 ? -8.433 6.536 10.926 1.00 98.38 151 GLU A N 1
ATOM 1187 C CA . GLU A 1 151 ? -9.083 7.849 10.871 1.00 98.38 151 GLU A CA 1
ATOM 1188 C C . GLU A 1 151 ? -8.130 8.934 10.355 1.00 98.38 151 GLU A C 1
ATOM 1190 O O . GLU A 1 151 ? -8.460 9.651 9.410 1.00 98.38 151 GLU A O 1
ATOM 1195 N N . SER A 1 152 ? -6.921 9.025 10.921 1.00 97.38 152 SER A N 1
ATOM 1196 C CA . SER A 1 152 ? -5.936 10.035 10.523 1.00 97.38 152 SER A CA 1
ATOM 1197 C C . SER A 1 152 ? -5.506 9.885 9.060 1.00 97.38 152 SER A C 1
ATOM 1199 O O . SER A 1 152 ? -5.434 10.876 8.327 1.00 97.38 152 SER A O 1
ATOM 1201 N N . ALA A 1 153 ? -5.246 8.655 8.607 1.00 97.56 153 ALA A N 1
ATOM 1202 C CA . ALA A 1 153 ? -4.847 8.401 7.228 1.00 97.56 153 ALA A CA 1
ATOM 1203 C C . ALA A 1 153 ? -5.991 8.664 6.237 1.00 97.56 153 ALA A C 1
ATOM 1205 O O . ALA A 1 153 ? -5.766 9.294 5.203 1.00 97.56 153 ALA A O 1
ATOM 1206 N N . ALA A 1 154 ? -7.218 8.248 6.570 1.00 98.44 154 ALA A N 1
ATOM 1207 C CA . ALA A 1 154 ? -8.401 8.508 5.756 1.00 98.44 154 ALA A CA 1
ATOM 1208 C C . ALA A 1 154 ? -8.674 10.011 5.632 1.00 98.44 154 ALA A C 1
ATOM 1210 O O . ALA A 1 154 ? -8.901 10.500 4.528 1.00 98.44 154 ALA A O 1
ATOM 1211 N N . ALA A 1 155 ? -8.581 10.760 6.735 1.00 98.19 155 ALA A N 1
ATOM 1212 C CA . ALA A 1 155 ? -8.787 12.204 6.733 1.00 98.19 155 ALA A CA 1
ATOM 1213 C C . ALA A 1 155 ? -7.791 12.926 5.813 1.00 98.19 155 ALA A C 1
ATOM 1215 O O . ALA A 1 155 ? -8.193 13.781 5.022 1.00 98.19 155 ALA A O 1
ATOM 1216 N N . ARG A 1 156 ? -6.503 12.560 5.874 1.00 97.25 156 ARG A N 1
ATOM 1217 C CA . ARG A 1 156 ? -5.455 13.152 5.022 1.00 97.25 156 ARG A CA 1
ATOM 1218 C C . ARG A 1 156 ? -5.658 12.819 3.550 1.00 97.25 156 ARG A C 1
ATOM 1220 O O . ARG A 1 156 ? -5.621 13.721 2.717 1.00 97.25 156 ARG A O 1
ATOM 1227 N N . LEU A 1 157 ? -5.932 11.550 3.241 1.00 97.06 157 LEU A N 1
ATOM 1228 C CA . LEU A 1 157 ? -6.170 11.103 1.870 1.00 97.06 157 LEU A CA 1
ATOM 1229 C C . LEU A 1 157 ? -7.376 11.825 1.250 1.00 97.06 157 LEU A C 1
ATOM 1231 O O . LEU A 1 157 ? -7.275 12.365 0.151 1.00 97.06 157 LEU A O 1
ATOM 1235 N N . LEU A 1 158 ? -8.495 11.888 1.976 1.00 97.50 158 LEU A N 1
ATOM 1236 C CA . LEU A 1 158 ? -9.711 12.555 1.507 1.00 97.50 158 LEU A CA 1
ATOM 1237 C C . LEU A 1 158 ? -9.528 14.065 1.360 1.00 97.50 158 LEU A C 1
ATOM 1239 O O . LEU A 1 158 ? -9.972 14.624 0.365 1.00 97.50 158 LEU A O 1
ATOM 1243 N N . SER A 1 159 ? -8.801 14.715 2.273 1.00 96.12 159 SER A N 1
ATOM 1244 C CA . SER A 1 159 ? -8.473 16.141 2.136 1.00 96.12 159 SER A CA 1
ATOM 1245 C C . SER A 1 159 ? -7.621 16.417 0.890 1.00 96.12 159 SER A C 1
ATOM 1247 O O . SER A 1 159 ? -7.816 17.427 0.215 1.00 96.12 159 SER A O 1
ATOM 1249 N N . GLY A 1 160 ? -6.691 15.516 0.547 1.00 93.56 160 GLY A N 1
ATOM 1250 C CA . GLY A 1 160 ? -5.937 15.593 -0.709 1.00 93.56 160 GLY A CA 1
ATOM 1251 C C . GLY A 1 160 ? -6.846 15.461 -1.934 1.00 93.56 160 GLY A C 1
ATOM 1252 O O . GLY A 1 160 ? -6.774 16.273 -2.857 1.00 93.56 160 GLY A O 1
ATOM 1253 N N . PHE A 1 161 ? -7.761 14.491 -1.910 1.00 94.81 161 PHE A N 1
ATOM 1254 C CA . PHE A 1 161 ? -8.752 14.294 -2.966 1.00 94.81 161 PHE A CA 1
ATOM 1255 C C . PHE A 1 161 ? -9.718 15.469 -3.135 1.00 94.81 161 PHE A C 1
ATOM 1257 O O . PHE A 1 161 ? -10.008 15.839 -4.273 1.00 94.81 161 PHE A O 1
ATOM 1264 N N . GLU A 1 162 ? -10.182 16.075 -2.046 1.00 94.19 162 GLU A N 1
ATOM 1265 C CA . GLU A 1 162 ? -11.039 17.261 -2.075 1.00 94.19 162 GLU A CA 1
ATOM 1266 C C . GLU A 1 162 ? -10.322 18.453 -2.721 1.00 94.19 162 GLU A C 1
ATOM 1268 O O . GLU A 1 162 ? -10.871 19.106 -3.607 1.00 94.19 162 GLU A O 1
ATOM 1273 N N . ARG A 1 163 ? -9.068 18.699 -2.327 1.00 91.44 163 ARG A N 1
ATOM 1274 C CA . ARG A 1 163 ? -8.271 19.830 -2.817 1.00 91.44 163 ARG A CA 1
ATOM 1275 C C . ARG A 1 163 ? -7.929 19.718 -4.301 1.00 91.44 163 ARG A C 1
ATOM 1277 O O . ARG A 1 163 ? -7.936 20.721 -5.009 1.00 91.44 163 ARG A O 1
ATOM 1284 N N . GLU A 1 164 ? -7.558 18.526 -4.755 1.00 86.50 164 GLU A N 1
ATOM 1285 C CA . GLU A 1 164 ? -6.996 18.333 -6.097 1.00 86.50 164 GLU A CA 1
ATOM 1286 C C . GLU A 1 164 ? -8.040 17.883 -7.127 1.00 86.50 164 GLU A C 1
ATOM 1288 O O . GLU A 1 164 ? -7.871 18.109 -8.326 1.00 86.50 164 GLU A O 1
ATOM 1293 N N . GLY A 1 165 ? -9.115 17.216 -6.693 1.00 81.81 165 GLY A N 1
ATOM 1294 C CA . GLY A 1 165 ? -10.163 16.689 -7.575 1.00 81.81 165 GLY A CA 1
ATOM 1295 C C . GLY A 1 165 ? -9.684 15.631 -8.582 1.00 81.81 165 GLY A C 1
ATOM 1296 O O . GLY A 1 165 ? -10.447 15.206 -9.449 1.00 81.81 165 GLY A O 1
ATOM 1297 N N . HIS A 1 166 ? -8.423 15.193 -8.501 1.00 77.12 166 HIS A N 1
ATOM 1298 C CA . HIS A 1 166 ? -7.808 14.267 -9.456 1.00 77.12 166 HIS A CA 1
ATOM 1299 C C . HIS A 1 166 ? -8.436 12.868 -9.434 1.00 77.12 166 HIS A C 1
ATOM 1301 O O . HIS A 1 166 ? -8.470 12.207 -10.468 1.00 77.12 166 HIS A O 1
ATOM 1307 N N . TRP A 1 167 ? -9.017 12.452 -8.305 1.00 83.12 167 TRP A N 1
ATOM 1308 C CA . TRP A 1 167 ? -9.717 11.168 -8.170 1.00 83.12 167 TRP A CA 1
ATOM 1309 C C . TRP A 1 167 ? -10.907 11.017 -9.137 1.00 83.12 167 TRP A C 1
ATOM 1311 O O . TRP A 1 167 ? -11.290 9.900 -9.471 1.00 83.12 167 TRP A O 1
ATOM 1321 N N . MET A 1 168 ? -11.472 12.123 -9.636 1.00 81.69 168 MET A N 1
ATOM 1322 C CA . MET A 1 168 ? -12.547 12.103 -10.638 1.00 81.69 168 MET A CA 1
ATOM 1323 C C . MET A 1 168 ? -12.043 11.973 -12.081 1.00 81.69 168 MET A C 1
ATOM 1325 O O . MET A 1 168 ? -12.836 11.726 -12.984 1.00 81.69 168 MET A O 1
ATOM 1329 N N . LYS A 1 169 ? -10.744 12.183 -12.322 1.00 86.44 169 LYS A N 1
ATOM 1330 C CA . LYS A 1 169 ? -10.145 12.265 -13.666 1.00 86.44 169 LYS A CA 1
ATOM 1331 C C . LYS A 1 169 ? -9.365 11.007 -14.050 1.00 86.44 169 LYS A C 1
ATOM 1333 O O . LYS A 1 169 ? -8.590 11.037 -15.000 1.00 86.44 169 LYS A O 1
ATOM 1338 N N . VAL A 1 170 ? -9.526 9.921 -13.296 1.00 89.38 170 VAL A N 1
ATOM 1339 C CA . VAL A 1 170 ? -8.817 8.667 -13.557 1.00 89.38 170 VAL A CA 1
ATOM 1340 C C . VAL A 1 170 ? -9.351 8.031 -14.841 1.00 89.38 170 VAL A C 1
ATOM 1342 O O . VAL A 1 170 ? -10.551 7.797 -14.983 1.00 89.38 170 VAL A O 1
ATOM 1345 N N . GLU A 1 171 ? -8.452 7.733 -15.776 1.00 91.31 171 GLU A N 1
ATOM 1346 C CA . GLU A 1 171 ? -8.781 7.027 -17.013 1.00 91.31 171 GLU A CA 1
ATOM 1347 C C . GLU A 1 171 ? -8.819 5.513 -16.766 1.00 91.31 171 GLU A C 1
ATOM 1349 O O . GLU A 1 171 ? -7.793 4.833 -16.700 1.00 91.31 171 GLU A O 1
ATOM 1354 N N . TRP A 1 172 ? -10.027 4.966 -16.620 1.00 93.62 172 TRP A N 1
ATOM 1355 C CA . TRP A 1 172 ? -10.253 3.549 -16.326 1.00 93.62 172 TRP A CA 1
ATOM 1356 C C . TRP A 1 172 ? -10.178 2.672 -17.578 1.00 93.62 172 TRP A C 1
ATOM 1358 O O . TRP A 1 172 ? -11.183 2.146 -18.059 1.00 93.62 172 TRP A O 1
ATOM 1368 N N . GLN A 1 173 ? -8.970 2.495 -18.105 1.00 91.94 173 GLN A N 1
ATOM 1369 C CA . GLN A 1 173 ? -8.733 1.660 -19.278 1.00 91.94 173 GLN A CA 1
ATOM 1370 C C . GLN A 1 173 ? -7.572 0.693 -19.051 1.00 91.94 173 GLN A C 1
ATOM 1372 O O . GLN A 1 173 ? -6.495 1.076 -18.591 1.00 91.94 173 GLN A O 1
ATOM 1377 N N . ALA A 1 174 ? -7.773 -0.582 -19.397 1.00 89.50 174 ALA A N 1
ATOM 1378 C CA . ALA A 1 174 ? -6.675 -1.535 -19.420 1.00 89.50 174 ALA A CA 1
ATOM 1379 C C . ALA A 1 174 ? -5.758 -1.220 -20.613 1.00 89.50 174 ALA A C 1
ATOM 1381 O O . ALA A 1 174 ? -6.247 -1.104 -21.742 1.00 89.50 174 ALA A O 1
ATOM 1382 N N . PRO A 1 175 ? -4.431 -1.150 -20.417 1.00 88.88 175 PRO A N 1
ATOM 1383 C CA . PRO A 1 175 ? -3.517 -0.988 -21.536 1.00 88.88 175 PRO A CA 1
ATOM 1384 C C . PRO A 1 175 ? -3.573 -2.217 -22.449 1.00 88.88 175 PRO A C 1
ATOM 1386 O O . PRO A 1 175 ? -3.885 -3.336 -22.018 1.00 88.88 175 PRO A O 1
ATOM 1389 N N . GLU A 1 176 ? -3.243 -2.030 -23.726 1.00 84.25 176 GLU A N 1
ATOM 1390 C CA . GLU A 1 176 ? -3.148 -3.136 -24.683 1.00 84.25 176 GLU A CA 1
ATOM 1391 C C . GLU A 1 176 ? -2.079 -4.147 -24.257 1.00 84.25 176 GLU A C 1
ATOM 1393 O O . GLU A 1 176 ? -2.359 -5.347 -24.204 1.00 84.25 176 GLU A O 1
ATOM 1398 N N . ALA A 1 177 ? -0.907 -3.643 -23.859 1.00 82.31 177 ALA A N 1
ATOM 1399 C CA . ALA A 1 177 ? 0.227 -4.407 -23.357 1.00 82.31 177 ALA A CA 1
ATOM 1400 C C . ALA A 1 177 ? 0.947 -3.660 -22.220 1.00 82.31 177 ALA A C 1
ATOM 1402 O O . ALA A 1 177 ? 0.885 -2.437 -22.121 1.00 82.31 177 ALA A O 1
ATOM 1403 N N . GLY A 1 178 ? 1.688 -4.395 -21.387 1.00 84.62 178 GLY A N 1
ATOM 1404 C CA . GLY A 1 178 ? 2.502 -3.814 -20.314 1.00 84.62 178 GLY A CA 1
ATOM 1405 C C . GLY A 1 178 ? 1.818 -3.798 -18.945 1.00 84.62 178 GLY A C 1
ATOM 1406 O O . GLY A 1 178 ? 1.014 -4.676 -18.635 1.00 84.62 178 GLY A O 1
ATOM 1407 N N . GLN A 1 179 ? 2.226 -2.857 -18.089 1.00 82.62 179 GLN A N 1
ATOM 1408 C CA . GLN A 1 179 ? 1.773 -2.764 -16.698 1.00 82.62 179 GLN A CA 1
ATOM 1409 C C . GLN A 1 179 ? 0.361 -2.194 -16.609 1.00 82.62 179 GLN A C 1
ATOM 1411 O O . GLN A 1 179 ? 0.086 -1.155 -17.193 1.00 82.62 179 GLN A O 1
ATOM 1416 N N . VAL A 1 180 ? -0.513 -2.831 -15.827 1.00 90.38 180 VAL A N 1
ATOM 1417 C CA . VAL A 1 180 ? -1.868 -2.326 -15.545 1.00 90.38 180 VAL A CA 1
ATOM 1418 C C . VAL A 1 180 ? -1.811 -1.376 -14.346 1.00 90.38 180 VAL A C 1
ATOM 1420 O O . VAL A 1 180 ? -2.308 -1.659 -13.256 1.00 90.38 180 VAL A O 1
ATOM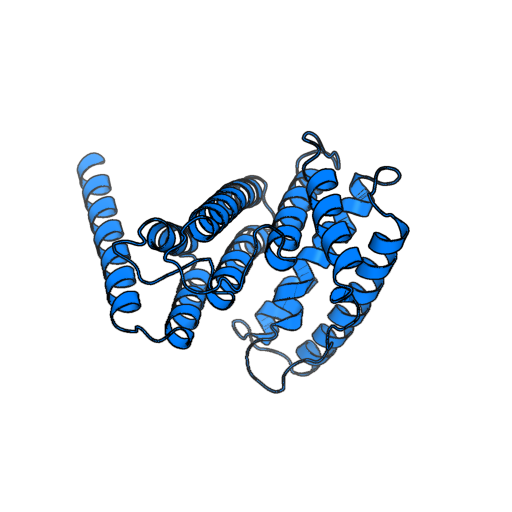 1423 N N . ASP A 1 181 ? -1.111 -0.266 -14.542 1.00 88.69 181 ASP A N 1
ATOM 1424 C CA . ASP A 1 181 ? -0.737 0.651 -13.467 1.00 88.69 181 ASP A CA 1
ATOM 1425 C C . ASP A 1 181 ? -1.931 1.314 -12.789 1.00 88.69 181 ASP A C 1
ATOM 1427 O O . ASP A 1 181 ? -1.941 1.421 -11.566 1.00 88.69 181 ASP A O 1
ATOM 1431 N N . VAL A 1 182 ? -2.978 1.634 -13.556 1.00 92.12 182 VAL A N 1
ATOM 1432 C CA . VAL A 1 182 ? -4.217 2.215 -13.025 1.00 92.12 182 VAL A CA 1
ATOM 1433 C C . VAL A 1 182 ? -4.812 1.366 -11.894 1.00 92.12 182 VAL A C 1
ATOM 1435 O O . VAL A 1 182 ? -5.238 1.905 -10.879 1.00 92.12 182 VAL A O 1
ATOM 1438 N N . VAL A 1 183 ? -4.756 0.034 -11.991 1.00 94.19 183 VAL A N 1
ATOM 1439 C CA . VAL A 1 183 ? -5.221 -0.851 -10.911 1.00 94.19 183 VAL A CA 1
ATOM 1440 C C . VAL A 1 183 ? -4.265 -0.789 -9.727 1.00 94.19 183 VAL A C 1
ATOM 1442 O O . VAL A 1 183 ? -4.681 -0.583 -8.591 1.00 94.19 183 VAL A O 1
ATOM 1445 N N . LEU A 1 184 ? -2.970 -0.961 -9.984 1.00 90.75 184 LEU A N 1
ATOM 1446 C CA . LEU A 1 184 ? -1.959 -1.078 -8.933 1.00 90.75 184 LEU A CA 1
ATOM 1447 C C . LEU A 1 184 ? -1.803 0.206 -8.104 1.00 90.75 184 LEU A C 1
ATOM 1449 O O . LEU A 1 184 ? -1.442 0.121 -6.933 1.00 90.75 184 LEU A O 1
ATOM 1453 N N . GLU A 1 185 ? -2.083 1.365 -8.696 1.00 91.81 185 GLU A N 1
ATOM 1454 C CA . GLU A 1 185 ? -2.040 2.674 -8.038 1.00 91.81 185 GLU A CA 1
ATOM 1455 C C . GLU A 1 185 ? -3.300 2.970 -7.214 1.00 91.81 185 GLU A C 1
ATOM 1457 O O . GLU A 1 185 ? -3.203 3.571 -6.145 1.00 91.81 185 GLU A O 1
ATOM 1462 N N . HIS A 1 186 ? -4.479 2.528 -7.667 1.00 95.81 186 HIS A N 1
ATOM 1463 C CA . HIS A 1 186 ? -5.758 2.962 -7.088 1.00 95.81 186 HIS A CA 1
ATOM 1464 C C . HIS A 1 186 ? -6.395 1.934 -6.142 1.00 95.81 186 HIS A C 1
ATOM 1466 O O . HIS A 1 186 ? -7.161 2.316 -5.252 1.00 95.81 186 HIS A O 1
ATOM 1472 N N . VAL A 1 187 ? -6.048 0.645 -6.264 1.00 97.44 187 VAL A N 1
ATOM 1473 C CA . VAL A 1 187 ? -6.518 -0.407 -5.343 1.00 97.44 187 VAL A CA 1
ATOM 1474 C C . VAL A 1 187 ? -6.246 -0.083 -3.868 1.00 97.44 187 VAL A C 1
ATOM 1476 O O . VAL A 1 187 ? -7.174 -0.264 -3.080 1.00 97.44 187 VAL A O 1
ATOM 1479 N N . PRO A 1 188 ? -5.057 0.404 -3.452 1.00 97.81 188 PRO A N 1
ATOM 1480 C CA . PRO A 1 188 ? -4.795 0.655 -2.035 1.00 97.81 188 PRO A CA 1
ATOM 1481 C C . PRO A 1 188 ? -5.728 1.715 -1.442 1.00 97.81 188 PRO A C 1
ATOM 1483 O O . PRO A 1 188 ? -6.320 1.501 -0.387 1.00 97.81 188 PRO A O 1
ATOM 1486 N N . ALA A 1 189 ? -5.932 2.828 -2.154 1.00 97.44 189 ALA A N 1
ATOM 1487 C CA . ALA A 1 189 ? -6.849 3.880 -1.725 1.00 97.44 189 ALA A CA 1
ATOM 1488 C C . ALA A 1 189 ? -8.295 3.367 -1.631 1.00 97.44 189 ALA A C 1
ATOM 1490 O O . ALA A 1 189 ? -8.957 3.585 -0.618 1.00 97.44 189 ALA A O 1
ATOM 1491 N N . TRP A 1 190 ? -8.769 2.637 -2.647 1.00 98.25 190 TRP A N 1
ATOM 1492 C CA . TRP A 1 190 ? -10.107 2.039 -2.641 1.00 98.25 190 TRP A CA 1
ATOM 1493 C C . TRP A 1 190 ? -10.304 1.050 -1.485 1.00 98.25 190 TRP A C 1
ATOM 1495 O O . TRP A 1 190 ? -11.266 1.166 -0.724 1.00 98.25 190 TRP A O 1
ATOM 1505 N N . HIS A 1 191 ? -9.394 0.088 -1.333 1.00 98.62 191 HIS A N 1
ATOM 1506 C CA . HIS A 1 191 ? -9.493 -0.962 -0.323 1.00 98.62 191 HIS A CA 1
ATOM 1507 C C . HIS A 1 191 ? -9.366 -0.383 1.090 1.00 98.62 191 HIS A C 1
ATOM 1509 O O . HIS A 1 191 ? -10.181 -0.689 1.960 1.00 98.62 191 HIS A O 1
ATOM 1515 N N . GLY A 1 192 ? -8.406 0.521 1.298 1.00 98.44 192 GLY A N 1
ATOM 1516 C CA . GLY A 1 192 ? -8.217 1.222 2.561 1.00 98.44 192 GLY A CA 1
ATOM 1517 C C . GLY A 1 192 ? -9.436 2.046 2.970 1.00 98.44 192 GLY A C 1
ATOM 1518 O O . GLY A 1 192 ? -9.890 1.918 4.103 1.00 98.44 192 GLY A O 1
ATOM 1519 N N . LEU A 1 193 ? -10.016 2.835 2.057 1.00 98.56 193 LEU A N 1
ATOM 1520 C CA . LEU A 1 193 ? -11.231 3.611 2.341 1.00 98.56 193 LEU A CA 1
ATOM 1521 C C . LEU A 1 193 ? -12.452 2.714 2.583 1.00 98.56 193 LEU A C 1
ATOM 1523 O O . LEU A 1 193 ? -13.251 3.007 3.471 1.00 98.56 193 LEU A O 1
ATOM 1527 N N . SER A 1 194 ? -12.579 1.607 1.847 1.00 98.62 194 SER A N 1
ATOM 1528 C CA . SER A 1 194 ? -13.675 0.646 2.028 1.00 98.62 194 SER A CA 1
ATOM 1529 C C . SER A 1 194 ? -13.642 0.008 3.419 1.00 98.62 194 SER A C 1
ATOM 1531 O O . SER A 1 194 ? -14.665 -0.055 4.101 1.00 98.62 194 SER A O 1
ATOM 1533 N N . LEU A 1 195 ? -12.462 -0.418 3.881 1.00 98.56 195 LEU A N 1
ATOM 1534 C CA . LEU A 1 195 ? -12.293 -0.945 5.236 1.00 98.56 195 LEU A CA 1
ATOM 1535 C C . LEU A 1 195 ? -12.437 0.150 6.298 1.00 98.56 195 LEU A C 1
ATOM 1537 O O . LEU A 1 195 ? -13.095 -0.073 7.313 1.00 98.56 195 LEU A O 1
ATOM 1541 N N . ALA A 1 196 ? -11.886 1.343 6.061 1.00 98.56 196 ALA A N 1
ATOM 1542 C CA . ALA A 1 196 ? -12.032 2.478 6.969 1.00 98.56 196 ALA A CA 1
ATOM 1543 C C . ALA A 1 196 ? -13.504 2.832 7.207 1.00 98.56 196 ALA A C 1
ATOM 1545 O O . ALA A 1 196 ? -13.894 3.078 8.345 1.00 98.56 196 ALA A O 1
ATOM 1546 N N . GLN A 1 197 ? -14.341 2.774 6.168 1.00 98.12 197 GLN A N 1
ATOM 1547 C CA . GLN A 1 197 ? -15.777 2.993 6.302 1.00 98.12 197 GLN A CA 1
ATOM 1548 C C . GLN A 1 197 ? -16.443 1.957 7.223 1.00 98.12 197 GLN A C 1
ATOM 1550 O O . GLN A 1 197 ? -17.297 2.333 8.027 1.00 98.12 197 GLN A O 1
ATOM 1555 N N . LYS A 1 198 ? -16.038 0.679 7.156 1.00 97.38 198 LYS A N 1
ATOM 1556 C CA . LYS A 1 198 ? -16.532 -0.376 8.060 1.00 97.38 198 LYS A CA 1
ATOM 1557 C C . LYS A 1 198 ? -16.070 -0.161 9.507 1.00 97.38 198 LYS A C 1
ATOM 1559 O O . LYS A 1 198 ? -16.870 -0.306 10.424 1.00 97.38 198 LYS A O 1
ATOM 1564 N N . ILE A 1 199 ? -14.799 0.195 9.698 1.00 97.94 199 ILE A N 1
ATOM 1565 C CA . ILE A 1 199 ? -14.159 0.367 11.014 1.00 97.94 199 ILE A CA 1
ATOM 1566 C C . ILE A 1 199 ? -14.686 1.612 11.738 1.00 97.94 199 ILE A C 1
ATOM 1568 O O . ILE A 1 199 ? -15.039 1.557 12.912 1.00 97.94 199 ILE A O 1
ATOM 1572 N N . LEU A 1 200 ? -14.729 2.751 11.043 1.00 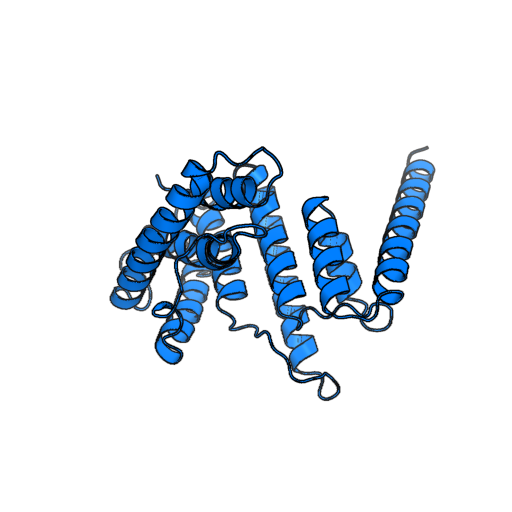98.06 200 LEU A N 1
ATOM 1573 C CA . LEU A 1 200 ? -15.038 4.050 11.644 1.00 98.06 200 LEU A CA 1
ATOM 1574 C C . LEU A 1 200 ? -16.543 4.331 11.677 1.00 98.06 200 LEU A C 1
ATOM 1576 O O . LEU A 1 200 ? -17.021 5.059 12.551 1.00 98.06 200 LEU A O 1
ATOM 1580 N N . GLY A 1 201 ? -17.312 3.784 10.729 1.00 96.25 201 GLY A N 1
ATOM 1581 C CA . GLY A 1 201 ? -18.749 4.016 10.617 1.00 96.25 201 GLY A CA 1
ATOM 1582 C C . GLY A 1 201 ? -19.088 5.510 10.636 1.00 96.25 201 GLY A C 1
ATOM 1583 O O . GLY A 1 201 ? -18.717 6.263 9.739 1.00 96.25 201 GLY A O 1
ATOM 1584 N N . LYS A 1 202 ? -19.771 5.963 11.695 1.00 95.88 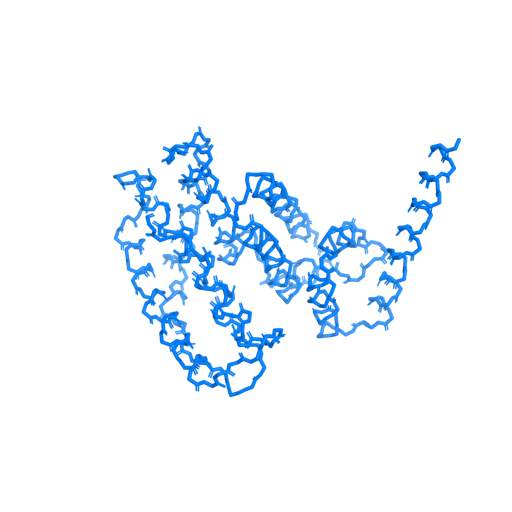202 LYS A N 1
ATOM 1585 C CA . LYS A 1 202 ? -20.157 7.376 11.876 1.00 95.88 202 LYS A CA 1
ATOM 1586 C C . LYS A 1 202 ? -18.974 8.327 12.098 1.00 95.88 202 LYS A C 1
ATOM 1588 O O . LYS A 1 202 ? -19.146 9.528 11.937 1.00 95.88 202 LYS A O 1
ATOM 1593 N N . GLN A 1 203 ? -17.808 7.809 12.480 1.00 96.69 203 GLN A N 1
ATOM 1594 C CA . GLN A 1 203 ? -16.580 8.585 12.681 1.00 96.69 203 GLN A CA 1
ATOM 1595 C C . GLN A 1 203 ? -15.769 8.740 11.386 1.00 96.69 203 GLN A C 1
ATOM 1597 O O . GLN A 1 203 ? -14.691 9.327 11.408 1.00 96.69 203 GLN A O 1
ATOM 1602 N N . MET A 1 204 ? -16.257 8.215 10.254 1.00 98.00 204 MET A N 1
ATOM 1603 C CA . MET A 1 204 ? -15.574 8.346 8.971 1.00 98.00 204 MET A CA 1
ATOM 1604 C C . MET A 1 204 ? -15.410 9.833 8.600 1.00 98.00 204 MET A C 1
ATOM 1606 O O . MET A 1 204 ? -16.416 10.545 8.507 1.00 98.00 204 MET A O 1
ATOM 1610 N N . PRO A 1 205 ? -14.180 10.319 8.351 1.00 97.81 205 PRO A N 1
ATOM 1611 C CA . PRO A 1 205 ? -13.970 11.685 7.893 1.00 97.81 205 PRO A CA 1
ATOM 1612 C C . PRO A 1 205 ? -14.585 11.881 6.506 1.00 97.81 205 PRO A C 1
ATOM 1614 O O . PRO A 1 205 ? -14.499 10.997 5.658 1.00 97.81 205 PRO A O 1
ATOM 1617 N N . GLN A 1 206 ? -15.190 13.051 6.282 1.00 97.75 206 GLN A N 1
ATOM 1618 C CA . GLN A 1 206 ? -15.802 13.446 5.004 1.00 97.75 206 GLN A CA 1
ATOM 1619 C C . GLN A 1 206 ? -16.651 12.318 4.368 1.00 97.75 206 GLN A C 1
ATOM 1621 O O . GLN A 1 206 ? -16.348 11.850 3.266 1.00 97.75 206 GLN A O 1
ATOM 1626 N N . PRO A 1 207 ? -17.710 11.841 5.049 1.00 97.75 207 PRO A N 1
ATOM 1627 C CA . PRO A 1 207 ? -18.379 10.586 4.704 1.00 97.75 207 PRO A CA 1
ATOM 1628 C C . PRO A 1 207 ? -18.987 10.575 3.294 1.00 97.75 207 PRO A C 1
ATOM 1630 O O . PRO A 1 207 ? -18.975 9.535 2.638 1.00 97.75 207 PRO A O 1
ATOM 1633 N N . GLU A 1 208 ? -19.476 11.714 2.792 1.00 97.44 208 GLU A N 1
ATOM 1634 C CA . GLU A 1 208 ? -19.973 11.820 1.411 1.00 97.44 208 GLU A CA 1
ATOM 1635 C C . GLU A 1 208 ? -18.857 11.661 0.381 1.00 97.44 208 GLU A C 1
ATOM 1637 O O . GLU A 1 208 ? -18.984 10.874 -0.557 1.00 97.44 208 GLU A O 1
ATOM 1642 N N . LEU A 1 209 ? -17.736 12.363 0.574 1.00 97.44 209 LEU A N 1
ATOM 1643 C CA . LEU A 1 209 ? -16.594 12.257 -0.326 1.00 97.44 209 LEU A CA 1
ATOM 1644 C C . LEU A 1 209 ? -16.028 10.837 -0.314 1.00 97.44 209 LEU A C 1
ATOM 1646 O O . LEU A 1 209 ? -15.789 10.269 -1.376 1.00 97.44 209 LEU A O 1
ATOM 1650 N N . ALA A 1 210 ? -15.883 10.238 0.872 1.00 97.94 210 ALA A N 1
ATOM 1651 C CA . ALA A 1 210 ? -15.448 8.854 1.013 1.00 97.94 210 ALA A CA 1
ATOM 1652 C C . ALA A 1 210 ? -16.337 7.899 0.207 1.00 97.94 210 ALA A C 1
ATOM 1654 O O . ALA A 1 210 ? -15.822 7.098 -0.571 1.00 97.94 210 ALA A O 1
ATOM 1655 N N . ARG A 1 211 ? -17.668 8.020 0.332 1.00 98.00 211 ARG A N 1
ATOM 1656 C CA . ARG A 1 211 ? -18.624 7.215 -0.446 1.00 98.00 211 ARG A CA 1
ATOM 1657 C C . ARG A 1 211 ? -18.445 7.396 -1.950 1.00 98.00 211 ARG A C 1
ATOM 1659 O O . ARG A 1 211 ? -18.400 6.402 -2.673 1.00 98.00 211 ARG A O 1
ATOM 1666 N N . ASN A 1 212 ? -18.301 8.634 -2.411 1.00 97.12 212 ASN A N 1
ATOM 1667 C CA . ASN A 1 212 ? -18.147 8.935 -3.833 1.00 97.12 212 ASN A CA 1
ATOM 1668 C C . ASN A 1 212 ? -16.836 8.383 -4.404 1.00 97.12 212 ASN A C 1
ATOM 1670 O O . ASN A 1 212 ? -16.847 7.774 -5.477 1.00 97.12 212 ASN A O 1
ATOM 1674 N N . VAL A 1 213 ? -15.723 8.540 -3.681 1.00 97.19 213 VAL A N 1
ATOM 1675 C CA . VAL A 1 213 ? -14.419 7.996 -4.085 1.00 97.19 213 VAL A CA 1
ATOM 1676 C C . VAL A 1 213 ? -14.470 6.470 -4.122 1.00 97.19 213 VAL A C 1
ATOM 1678 O O . VAL A 1 213 ? -14.087 5.881 -5.130 1.00 97.19 213 VAL A O 1
ATOM 1681 N N . ILE A 1 214 ? -14.995 5.826 -3.070 1.00 97.69 214 ILE A N 1
ATOM 1682 C CA . ILE A 1 214 ? -15.129 4.363 -3.005 1.00 97.69 214 ILE A CA 1
ATOM 1683 C C . ILE A 1 214 ? -15.954 3.846 -4.188 1.00 97.69 214 ILE A C 1
ATOM 1685 O O . ILE A 1 214 ? -15.508 2.932 -4.877 1.00 97.69 214 ILE A O 1
ATOM 1689 N N . ALA A 1 215 ? -17.122 4.438 -4.457 1.00 97.31 215 ALA A N 1
ATOM 1690 C CA . ALA A 1 215 ? -18.004 4.003 -5.540 1.00 97.31 215 ALA A CA 1
ATOM 1691 C C . ALA A 1 215 ? -17.377 4.204 -6.930 1.00 97.31 215 ALA A C 1
ATOM 1693 O O . ALA A 1 215 ? -17.461 3.322 -7.790 1.00 97.31 215 ALA A O 1
ATOM 1694 N N . THR A 1 216 ? -16.714 5.345 -7.140 1.00 96.81 216 THR A N 1
ATOM 1695 C CA . THR A 1 216 ? -16.031 5.662 -8.402 1.00 96.81 216 THR A CA 1
ATOM 1696 C C . THR A 1 216 ? -14.885 4.689 -8.651 1.00 96.81 216 THR A C 1
ATOM 1698 O O . THR A 1 216 ? -14.785 4.116 -9.736 1.00 96.81 216 THR A O 1
ATOM 1701 N N . TYR A 1 217 ? -14.045 4.455 -7.639 1.00 97.44 217 TYR A N 1
ATOM 1702 C CA . TYR A 1 217 ? -12.905 3.556 -7.771 1.00 97.44 217 TYR A CA 1
ATOM 1703 C C . TYR A 1 217 ? -13.358 2.102 -7.893 1.00 97.44 217 TYR A C 1
ATOM 1705 O O . TYR A 1 217 ? -12.790 1.391 -8.709 1.00 97.44 217 TYR A O 1
ATOM 1713 N N . ASP A 1 218 ? -14.386 1.647 -7.164 1.00 97.19 218 ASP A N 1
ATOM 1714 C CA . ASP A 1 218 ? -14.893 0.275 -7.323 1.00 97.19 218 ASP A CA 1
ATOM 1715 C C . ASP A 1 218 ? -15.390 0.039 -8.754 1.00 97.19 218 ASP A C 1
ATOM 1717 O O . ASP A 1 218 ? -15.013 -0.944 -9.388 1.00 97.19 218 ASP A O 1
ATOM 1721 N N . THR A 1 219 ? -16.172 0.977 -9.296 1.00 97.19 219 THR A N 1
ATOM 1722 C CA . THR A 1 219 ? -16.684 0.893 -10.672 1.00 97.19 219 THR A CA 1
ATOM 1723 C C . THR A 1 219 ? -15.541 0.846 -11.687 1.00 97.19 219 THR A C 1
ATOM 1725 O O . THR A 1 219 ? -15.488 -0.054 -12.528 1.00 97.19 219 THR A O 1
ATOM 1728 N N . GLY A 1 220 ? -14.594 1.780 -11.584 1.00 97.19 220 GLY A N 1
ATOM 1729 C CA . GLY A 1 220 ? -13.459 1.875 -12.496 1.00 97.19 220 GLY A CA 1
ATOM 1730 C C . GLY A 1 220 ? -12.495 0.690 -12.405 1.00 97.19 220 GLY A C 1
ATOM 1731 O O . GLY A 1 220 ? -12.074 0.144 -13.427 1.00 97.19 220 GLY A O 1
ATOM 1732 N N . LEU A 1 221 ? -12.189 0.231 -11.189 1.00 97.75 221 LEU A N 1
ATOM 1733 C CA . LEU A 1 221 ? -11.352 -0.945 -10.962 1.00 97.75 221 LEU A CA 1
ATOM 1734 C C . LEU A 1 221 ? -12.007 -2.201 -11.535 1.00 97.75 221 LEU A C 1
ATOM 1736 O O . LEU A 1 221 ? -11.332 -2.942 -12.244 1.00 97.75 221 LEU A O 1
ATOM 1740 N N . ARG A 1 222 ? -13.309 -2.424 -11.305 1.00 97.56 222 ARG A N 1
ATOM 1741 C CA . ARG A 1 222 ? -14.035 -3.561 -11.900 1.00 97.56 222 ARG A CA 1
ATOM 1742 C C . ARG A 1 222 ? -13.967 -3.540 -13.418 1.00 97.56 222 ARG A C 1
ATOM 1744 O O . ARG A 1 222 ? -13.586 -4.545 -14.006 1.00 97.56 222 ARG A O 1
ATOM 1751 N N . GLN A 1 223 ? -14.234 -2.388 -14.034 1.00 97.25 223 GLN A N 1
ATOM 1752 C CA . GLN A 1 223 ? -14.136 -2.226 -15.484 1.00 97.25 223 GLN A CA 1
ATOM 1753 C C . GLN A 1 223 ? -12.759 -2.653 -16.009 1.00 97.25 223 GLN A C 1
ATOM 1755 O O . GLN A 1 223 ? -12.671 -3.456 -16.938 1.00 97.25 223 GLN A O 1
ATOM 1760 N N . VAL A 1 224 ? -11.673 -2.148 -15.415 1.00 97.62 224 VAL A N 1
ATOM 1761 C CA . VAL A 1 224 ? -10.316 -2.497 -15.859 1.00 97.62 224 VAL A CA 1
ATOM 1762 C C . VAL A 1 224 ? -10.007 -3.971 -15.589 1.00 97.62 224 VAL A C 1
ATOM 1764 O O . VAL A 1 224 ? -9.426 -4.641 -16.442 1.00 97.62 224 VAL A O 1
ATOM 1767 N N . ILE A 1 225 ? -10.407 -4.503 -14.435 1.00 97.75 225 ILE A N 1
ATOM 1768 C CA . ILE A 1 225 ? -10.190 -5.908 -14.084 1.00 97.75 225 ILE A CA 1
ATOM 1769 C C . ILE A 1 225 ? -10.930 -6.848 -15.035 1.00 97.75 225 ILE A C 1
ATOM 1771 O O . ILE A 1 225 ? -10.333 -7.833 -15.463 1.00 97.75 225 ILE A O 1
ATOM 1775 N N . ASP A 1 226 ? -12.159 -6.536 -15.433 1.00 97.56 226 ASP A N 1
ATOM 1776 C CA . ASP A 1 226 ? -12.921 -7.339 -16.392 1.00 97.56 226 ASP A CA 1
ATOM 1777 C C . ASP A 1 226 ? -12.254 -7.332 -17.774 1.00 97.56 226 ASP A C 1
ATOM 1779 O O . ASP A 1 226 ? -12.064 -8.393 -18.378 1.00 97.56 226 ASP A O 1
ATOM 1783 N N . GLN A 1 227 ? -11.786 -6.166 -18.239 1.00 96.12 227 GLN A N 1
ATOM 1784 C CA . GLN A 1 227 ? -10.997 -6.056 -19.474 1.00 96.12 227 GLN A CA 1
ATOM 1785 C C . GLN A 1 227 ? -9.710 -6.894 -19.410 1.00 96.12 227 GLN A C 1
ATOM 1787 O O . GLN A 1 227 ? -9.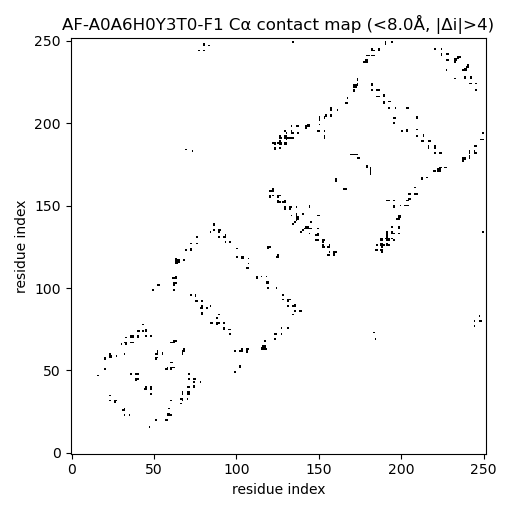335 -7.545 -20.387 1.00 96.12 227 GLN A O 1
ATOM 1792 N N . VAL A 1 228 ? -9.016 -6.889 -18.268 1.00 96.62 228 VAL A N 1
ATOM 1793 C CA . VAL A 1 228 ? -7.789 -7.673 -18.075 1.00 96.62 228 VAL A CA 1
ATOM 1794 C C . VAL A 1 228 ? -8.102 -9.168 -18.009 1.00 96.62 228 VAL A C 1
ATOM 1796 O O . VAL A 1 228 ? -7.420 -9.944 -18.675 1.00 96.62 228 VAL A O 1
ATOM 1799 N N . LYS A 1 229 ? -9.138 -9.587 -17.271 1.00 96.62 229 LYS A N 1
ATOM 1800 C CA . LYS A 1 229 ? -9.574 -10.991 -17.158 1.00 96.62 229 LYS A CA 1
ATOM 1801 C C . LYS A 1 229 ? -9.994 -11.567 -18.508 1.00 96.62 229 LYS A C 1
ATOM 1803 O O . LYS A 1 229 ? -9.631 -12.704 -18.807 1.00 96.62 229 LYS A O 1
ATOM 1808 N N . ALA A 1 230 ? -10.658 -10.780 -19.357 1.00 96.19 230 ALA A N 1
ATOM 1809 C CA . ALA A 1 230 ? -11.033 -11.188 -20.712 1.00 96.19 230 ALA A CA 1
ATOM 1810 C C . ALA A 1 230 ? -9.821 -11.579 -21.582 1.00 96.19 230 ALA A C 1
ATOM 1812 O O . ALA A 1 230 ? -9.936 -12.440 -22.452 1.00 96.19 230 ALA A O 1
ATOM 1813 N N . LYS A 1 231 ? -8.638 -11.007 -21.309 1.00 94.56 231 LYS A N 1
ATOM 1814 C CA . LYS A 1 231 ? -7.374 -11.353 -21.984 1.00 94.56 231 LYS A CA 1
ATOM 1815 C C . LYS A 1 231 ? -6.710 -12.628 -21.442 1.00 94.56 231 LYS A C 1
ATOM 1817 O O . LYS A 1 231 ? -5.660 -13.005 -21.952 1.00 94.56 231 LYS A O 1
ATOM 1822 N N . GLN A 1 232 ? -7.283 -13.269 -20.418 1.00 94.50 232 GLN A N 1
ATOM 1823 C CA . GLN A 1 232 ? -6.783 -14.498 -19.782 1.00 94.50 232 GLN A CA 1
ATOM 1824 C C . GLN A 1 232 ? -5.287 -14.409 -19.416 1.00 94.50 232 GLN A C 1
ATOM 1826 O O . GLN A 1 232 ? -4.447 -15.128 -19.970 1.00 94.50 232 GLN A O 1
ATOM 1831 N N . PRO A 1 233 ? -4.913 -13.486 -18.513 1.00 94.50 233 PRO A N 1
ATOM 1832 C CA . PRO A 1 233 ? -3.517 -13.206 -18.235 1.00 94.50 233 PRO A CA 1
ATOM 1833 C C . PRO A 1 233 ? -2.844 -14.408 -17.568 1.00 94.50 233 PRO A C 1
ATOM 1835 O O . PRO A 1 233 ? -3.354 -14.979 -16.605 1.00 94.50 233 PRO A O 1
ATOM 1838 N N . LYS A 1 234 ? -1.655 -14.767 -18.057 1.00 94.06 234 LYS A N 1
ATOM 1839 C CA . LYS A 1 234 ? -0.852 -15.859 -17.492 1.00 94.06 234 LYS A CA 1
ATOM 1840 C C . LYS A 1 234 ? -0.291 -15.481 -16.127 1.00 94.06 234 LYS A C 1
ATOM 1842 O O . LYS A 1 234 ? 0.036 -14.313 -15.899 1.00 94.06 234 LYS A O 1
ATOM 1847 N N . GLU A 1 235 ? -0.103 -16.469 -15.260 1.00 90.88 235 GLU A N 1
ATOM 1848 C CA . GLU A 1 235 ? 0.586 -16.284 -13.982 1.00 90.88 235 GLU A CA 1
ATOM 1849 C C . GLU A 1 235 ? 1.950 -15.598 -14.175 1.00 90.88 235 GLU A C 1
ATOM 1851 O O . GLU A 1 235 ? 2.665 -15.843 -15.150 1.00 90.88 235 GLU A O 1
ATOM 1856 N N . GLY A 1 236 ? 2.273 -14.663 -13.280 1.00 86.19 236 GLY A N 1
ATOM 1857 C CA . GLY A 1 236 ? 3.485 -13.841 -13.359 1.00 86.19 236 GLY A CA 1
ATOM 1858 C C . GLY A 1 236 ? 3.441 -12.706 -14.392 1.00 86.19 236 GLY A C 1
ATOM 1859 O O . GLY A 1 236 ? 4.351 -11.878 -14.417 1.00 86.19 236 GLY A O 1
ATOM 1860 N N . SER A 1 237 ? 2.396 -12.611 -15.223 1.00 91.25 237 SER A N 1
ATOM 1861 C CA . SER A 1 237 ? 2.196 -11.449 -16.098 1.00 91.25 237 SER A CA 1
ATOM 1862 C C . SER A 1 237 ? 1.691 -10.229 -15.323 1.00 91.25 237 SER A C 1
ATOM 1864 O O . SER A 1 237 ? 1.093 -10.344 -14.253 1.00 91.25 237 SER A O 1
ATOM 1866 N N . TYR A 1 238 ? 1.863 -9.034 -15.894 1.00 91.38 238 TYR A N 1
ATOM 1867 C CA . TYR A 1 238 ? 1.339 -7.806 -15.292 1.00 91.38 238 TYR A CA 1
ATOM 1868 C C . TYR A 1 238 ? -0.182 -7.820 -15.110 1.00 91.38 238 TYR A C 1
ATOM 1870 O O . TYR A 1 238 ? -0.669 -7.337 -14.091 1.00 91.38 238 TYR A O 1
ATOM 1878 N N . GLY A 1 239 ? -0.920 -8.390 -16.068 1.00 93.88 239 GLY A N 1
ATOM 1879 C CA . GLY A 1 239 ? -2.372 -8.520 -15.967 1.00 93.88 239 GLY A CA 1
ATOM 1880 C C . GLY A 1 239 ? -2.782 -9.426 -14.809 1.00 93.88 239 GLY A C 1
ATOM 1881 O O . GLY A 1 239 ? -3.670 -9.076 -14.040 1.00 93.88 239 GLY A O 1
ATOM 1882 N N . PHE A 1 240 ? -2.079 -10.545 -14.621 1.00 94.31 240 PHE A N 1
ATOM 1883 C CA . PHE A 1 240 ? -2.344 -11.464 -13.515 1.00 94.31 240 PHE A CA 1
ATOM 1884 C C . PHE A 1 240 ? -2.071 -10.805 -12.164 1.00 94.31 240 PHE A C 1
ATOM 1886 O O . PHE A 1 240 ? -2.878 -10.904 -11.246 1.00 94.31 240 PHE A O 1
ATOM 1893 N N . GLU A 1 241 ? -0.960 -10.077 -12.049 1.00 92.31 241 GLU A N 1
ATOM 1894 C CA . GLU A 1 241 ? -0.627 -9.352 -10.823 1.00 92.31 241 GLU A CA 1
ATOM 1895 C C . GLU A 1 241 ? -1.655 -8.260 -10.490 1.00 92.31 241 GLU A C 1
ATOM 1897 O O . GLU A 1 241 ? -1.946 -8.053 -9.315 1.00 92.31 241 GLU A O 1
ATOM 1902 N N . ALA A 1 242 ? -2.226 -7.588 -11.495 1.00 94.94 242 ALA A N 1
ATOM 1903 C CA . ALA A 1 242 ? -3.285 -6.599 -11.300 1.00 94.94 242 ALA A CA 1
ATOM 1904 C C . ALA A 1 242 ? -4.609 -7.240 -10.863 1.00 94.94 242 ALA A C 1
ATOM 1906 O O . ALA A 1 242 ? -5.225 -6.774 -9.907 1.00 94.94 242 ALA A O 1
ATOM 1907 N N . VAL A 1 243 ? -5.003 -8.348 -11.502 1.00 96.56 243 VAL A N 1
ATOM 1908 C CA . VAL A 1 243 ? -6.172 -9.143 -11.094 1.00 96.56 243 VAL A CA 1
ATOM 1909 C C . VAL A 1 243 ? -6.031 -9.601 -9.652 1.00 96.56 243 VAL A C 1
ATOM 1911 O O . VAL A 1 243 ? -6.908 -9.325 -8.840 1.00 96.56 243 VAL A O 1
ATOM 1914 N N . ARG A 1 244 ? -4.892 -10.203 -9.302 1.00 95.06 244 ARG A N 1
ATOM 1915 C CA . ARG A 1 244 ? -4.625 -10.639 -7.931 1.00 95.06 244 ARG A CA 1
ATOM 1916 C C . ARG A 1 244 ? -4.643 -9.469 -6.947 1.00 95.06 244 ARG A C 1
ATOM 1918 O O . ARG A 1 244 ? -5.191 -9.594 -5.857 1.00 95.06 244 ARG A O 1
ATOM 1925 N N . ALA A 1 245 ? -4.070 -8.321 -7.321 1.00 95.25 245 ALA A N 1
ATOM 1926 C CA . ALA A 1 245 ? -4.061 -7.144 -6.459 1.00 95.25 245 ALA A CA 1
ATOM 1927 C C . ALA A 1 245 ? -5.478 -6.735 -6.025 1.00 95.25 245 ALA A C 1
ATOM 1929 O O . ALA A 1 245 ? -5.656 -6.418 -4.850 1.00 95.25 245 ALA A O 1
ATOM 1930 N N . TYR A 1 246 ? -6.455 -6.801 -6.934 1.00 97.19 246 TYR A N 1
ATOM 1931 C CA . TYR A 1 246 ? -7.860 -6.477 -6.676 1.00 97.19 246 TYR A CA 1
ATOM 1932 C C . TYR A 1 246 ? -8.656 -7.626 -6.029 1.00 97.19 246 TYR A C 1
ATOM 1934 O O . TYR A 1 246 ? -9.418 -7.394 -5.086 1.00 97.19 246 TYR A O 1
ATOM 1942 N N . ASP A 1 247 ? -8.506 -8.856 -6.524 1.00 96.00 247 ASP A N 1
ATOM 1943 C CA . ASP A 1 247 ? -9.304 -10.008 -6.082 1.00 96.00 247 ASP A CA 1
ATOM 1944 C C . ASP A 1 247 ? -8.938 -10.452 -4.654 1.00 96.00 247 ASP A C 1
ATOM 1946 O O . ASP A 1 247 ? -9.829 -10.794 -3.881 1.00 96.00 247 ASP A O 1
ATOM 1950 N N . ASP A 1 248 ? -7.664 -10.345 -4.256 1.00 95.88 248 ASP A N 1
ATOM 1951 C CA . ASP A 1 248 ? -7.193 -10.732 -2.915 1.00 95.88 248 ASP A CA 1
ATOM 1952 C C . ASP A 1 248 ? -7.421 -9.630 -1.846 1.00 95.88 248 ASP A C 1
ATOM 1954 O O . ASP A 1 248 ? -6.842 -9.675 -0.752 1.00 95.88 248 ASP A O 1
ATOM 1958 N N . CYS A 1 249 ? -8.197 -8.583 -2.153 1.00 97.31 249 CYS A N 1
ATOM 1959 C CA . CYS A 1 249 ? -8.635 -7.596 -1.158 1.00 97.31 249 CYS A CA 1
ATOM 1960 C C . CYS A 1 249 ? -9.697 -8.180 -0.217 1.00 97.31 249 CYS A C 1
ATOM 1962 O O . CYS A 1 249 ? -10.493 -9.032 -0.605 1.00 97.31 249 CYS A O 1
ATOM 1964 N N . ILE A 1 250 ? -9.743 -7.670 1.013 1.00 96.38 250 ILE A N 1
ATOM 1965 C CA . ILE A 1 250 ? -10.746 -8.037 2.018 1.00 96.38 250 ILE A CA 1
ATOM 1966 C C . ILE A 1 250 ? -12.063 -7.339 1.662 1.00 96.38 250 ILE A C 1
ATOM 1968 O O . ILE A 1 250 ? -12.063 -6.153 1.324 1.00 96.38 250 ILE A O 1
ATOM 1972 N N . ARG A 1 251 ? -13.183 -8.069 1.701 1.00 90.00 251 ARG A N 1
ATOM 1973 C CA . ARG A 1 251 ? -14.500 -7.556 1.265 1.00 90.00 251 ARG A CA 1
ATOM 1974 C C . ARG A 1 251 ? -15.658 -7.970 2.162 1.00 90.00 251 ARG A C 1
ATOM 1976 O O . ARG A 1 251 ? -16.655 -7.247 2.189 1.00 90.00 251 ARG A O 1
ATOM 1983 N N . ASP A 1 252 ? -15.522 -9.087 2.867 1.00 76.62 252 ASP A N 1
ATOM 1984 C CA . ASP A 1 252 ? -16.432 -9.577 3.905 1.00 76.62 252 ASP A CA 1
ATOM 1985 C C . ASP A 1 252 ? -16.554 -8.568 5.041 1.00 76.62 252 ASP A C 1
ATOM 1987 O O . ASP A 1 252 ? -15.538 -7.921 5.380 1.00 76.62 252 ASP A O 1
#

Solvent-accessible surface area (backbone atoms only — not comparable to full-atom values): 13589 Å² total; per-residue (Å²): 112,70,70,61,53,52,51,52,53,52,51,53,50,52,52,52,50,48,53,50,38,52,57,50,50,74,41,81,48,67,76,55,41,30,54,49,48,36,52,38,26,77,71,69,36,48,68,58,53,54,51,38,43,75,33,60,94,74,23,82,54,50,58,37,39,54,58,38,34,52,34,52,53,49,35,48,52,49,54,14,49,76,54,75,58,35,66,70,44,33,54,54,29,50,54,50,50,51,53,51,43,53,52,36,50,56,54,68,70,39,86,85,54,72,91,70,75,50,53,77,76,29,59,57,57,30,14,45,51,18,22,43,41,20,51,42,19,50,76,72,44,84,35,38,61,89,80,47,53,31,56,53,30,48,39,53,39,50,52,44,41,69,74,64,50,54,81,80,69,66,76,65,64,58,59,95,72,70,70,40,52,71,48,66,55,45,46,32,38,34,52,12,50,54,41,33,44,70,48,43,50,93,68,35,59,62,56,67,60,50,52,52,51,36,54,52,44,52,54,35,45,49,53,23,43,51,58,38,55,75,66,62,48,52,86,92,35,46,46,30,54,34,44,49,63,59,68,71,50,89,79,131

Secondary structure (DSSP, 8-state):
-HHHHHHHHHHHHHHHHHHHHHHHHH---HHHHHHHHHHHHHTT-HHHHHHHHH-TTT----TTSHHHHHHHHHHHHHHHHHTTT-HHHHHHHHHHHHHHHHHHHHHHH-TTSPPP---TT-HHHHHHHHHHHHHHHHHHSTT--TTSHHHHHHHHHHHHHHHH-GGGS------SSS--HHHHHHHHHHHHHHHHHHHHGGG-SSHHHHHHHHHHHHHHHHHHHHHHHHT-PPTTSHHHHHHHHHHTS---

Radius of gyration: 18.73 Å; Cα contacts (8 Å, |Δi|>4): 303; chains: 1; bounding box: 51×46×43 Å